Protein AF-A0A6J1QKG9-F1 (afdb_monomer_lite)

Organism: NCBI:txid300111

Foldseek 3Di:
DWDWFWFDLPDPFKDKDKAFDAKWKQDLVRDIGRFCQLAKAWDFWPAQQFAWAAPPLQDDDDDDFDHDDDDDDDGTDTGIDSWPPDDDDRPDRDRPSIWMKTWMFMQINNDTDTDIATFRHKHDPDDDGGGPHPHDIAGEAEEEDEVVCVLVLVPLVVLLVVLVNCVVVNHQKYKYFHAYPSRIGGHIDIDGSVRSVVSNPPPDDPSSVSSVVVSVVVCCVVPPDDDQQAWDKDWDFDDDDPDDDTTRTTTIDIDHDDCVVCVVQPPVNVVVVVVVVVVVVD

pLDDT: mean 76.18, std 17.68, range [23.64, 96.81]

InterPro domains:
  IPR013961 RAI1-like [PF08652] (81-269)
  IPR039039 RAI1-like family [PTHR12395] (88-241)

Sequence (282 aa):
MRKAIVIDPRAGSVHVTTELIGHFSIDSDLQYRADLSQLKYYIPPLDPDNVNFDLNINCGFGIIFIELRGHYQNKNRMKNVDHPLHEPDSSVPLNESEEFHCMFKANFAGISLLYDAKIDAISSQQLITNTLIGKPFESIGLKMFQMRIRHMRSTPGIISKCWSTNFLANANRIVVGFRDATNTVKVIKEYSMADLLRLSKPYCDVELCKTYLTVVLKTIKQSVTKDYNKCIYKFHRQPVKETNKEVLPLELTEEAPNNEMYLFLKPWFVAKAEEYRRTQQR

Radius of gyration: 22.1 Å; chains: 1; bounding box: 58×37×64 Å

Structure (mmCIF, N/CA/C/O backbone):
data_AF-A0A6J1QKG9-F1
#
_entry.id   AF-A0A6J1QKG9-F1
#
loop_
_atom_site.group_PDB
_atom_site.id
_atom_site.type_symbol
_atom_site.label_atom_id
_atom_site.label_alt_id
_atom_site.label_comp_id
_atom_site.label_asym_id
_atom_site.label_entity_id
_atom_site.label_seq_id
_atom_site.pdbx_PDB_ins_code
_atom_site.Cartn_x
_atom_site.Cartn_y
_atom_site.Cartn_z
_atom_site.occupancy
_atom_site.B_iso_or_equiv
_atom_site.auth_seq_id
_atom_site.auth_comp_id
_atom_site.auth_asym_id
_atom_site.auth_atom_id
_atom_site.pdbx_PDB_model_num
ATOM 1 N N . MET A 1 1 ? -3.433 12.737 29.841 1.00 49.84 1 MET A N 1
ATOM 2 C CA . MET A 1 1 ? -2.710 11.711 30.627 1.00 49.84 1 MET A CA 1
ATOM 3 C C . MET A 1 1 ? -1.531 11.241 29.788 1.00 49.84 1 MET A C 1
ATOM 5 O O . MET A 1 1 ? -1.770 10.868 28.653 1.00 49.84 1 MET A O 1
ATOM 9 N N . ARG A 1 2 ? -0.285 11.313 30.276 1.00 52.06 2 ARG A N 1
ATOM 10 C CA . ARG A 1 2 ? 0.896 10.837 29.529 1.00 52.06 2 ARG A CA 1
ATOM 11 C C . ARG A 1 2 ? 1.189 9.391 29.919 1.00 52.06 2 ARG A C 1
ATOM 13 O O . ARG A 1 2 ? 1.350 9.115 31.104 1.00 52.06 2 ARG A O 1
ATOM 20 N N . LYS A 1 3 ? 1.253 8.480 28.947 1.00 56.75 3 LYS A N 1
ATOM 21 C CA . LYS A 1 3 ? 1.608 7.071 29.171 1.00 56.75 3 LYS A CA 1
ATOM 22 C C . LYS A 1 3 ? 2.802 6.722 28.286 1.00 56.75 3 LYS A C 1
ATOM 24 O O . LYS A 1 3 ? 2.708 6.875 27.077 1.00 56.75 3 LYS A O 1
ATOM 29 N N . ALA A 1 4 ? 3.911 6.298 28.889 1.00 57.25 4 ALA A N 1
ATOM 30 C CA . ALA A 1 4 ? 5.058 5.759 28.161 1.00 57.25 4 ALA A CA 1
ATOM 31 C C . ALA A 1 4 ? 4.856 4.254 27.940 1.00 57.25 4 ALA A C 1
ATOM 33 O O . ALA A 1 4 ? 4.369 3.557 28.832 1.00 57.25 4 ALA A O 1
ATOM 34 N N . ILE A 1 5 ? 5.210 3.761 26.754 1.00 57.19 5 ILE A N 1
ATOM 35 C CA . ILE A 1 5 ? 5.054 2.353 26.370 1.00 57.19 5 ILE A CA 1
ATOM 36 C C . ILE A 1 5 ? 6.448 1.757 26.180 1.00 57.19 5 ILE A C 1
ATOM 38 O O . ILE A 1 5 ? 7.245 2.272 25.399 1.00 57.19 5 ILE A O 1
ATOM 42 N N . VAL A 1 6 ? 6.737 0.693 26.929 1.00 56.38 6 VAL A N 1
ATOM 43 C CA . VAL A 1 6 ? 8.000 -0.056 26.878 1.00 56.38 6 VAL A CA 1
ATOM 44 C C . VAL A 1 6 ? 7.810 -1.272 25.975 1.00 56.38 6 VAL A C 1
ATOM 46 O O . VAL A 1 6 ? 6.788 -1.951 26.067 1.00 56.38 6 VAL A O 1
ATOM 49 N N . ILE A 1 7 ? 8.774 -1.537 25.094 1.00 55.56 7 ILE A N 1
ATOM 50 C CA . ILE A 1 7 ? 8.752 -2.678 24.172 1.00 55.56 7 ILE A CA 1
ATOM 51 C C . ILE A 1 7 ? 9.776 -3.692 24.668 1.00 55.56 7 ILE A C 1
ATOM 53 O O . ILE A 1 7 ? 10.960 -3.381 24.695 1.00 55.56 7 ILE A O 1
ATOM 57 N N . ASP A 1 8 ? 9.334 -4.896 25.042 1.00 54.50 8 ASP A N 1
ATOM 58 C CA . ASP A 1 8 ? 10.246 -6.019 25.287 1.00 54.50 8 ASP A CA 1
ATOM 59 C C . ASP A 1 8 ? 10.476 -6.770 23.960 1.00 54.50 8 ASP A C 1
ATOM 61 O O . ASP A 1 8 ? 9.528 -7.347 23.413 1.00 54.50 8 ASP A O 1
ATOM 65 N N . PRO A 1 9 ? 11.700 -6.761 23.407 1.00 50.72 9 PRO A N 1
ATOM 66 C CA . PRO A 1 9 ? 12.012 -7.413 22.140 1.00 50.72 9 PRO A CA 1
ATOM 67 C C . PRO A 1 9 ? 12.053 -8.952 22.216 1.00 50.72 9 PRO A C 1
ATOM 69 O O . PRO A 1 9 ? 12.209 -9.589 21.179 1.00 50.72 9 PRO A O 1
ATOM 72 N N . ARG A 1 10 ? 11.894 -9.575 23.395 1.00 53.34 10 ARG A N 1
ATOM 73 C CA . ARG A 1 10 ? 11.968 -11.043 23.582 1.00 53.34 10 ARG A CA 1
ATOM 74 C C . ARG A 1 10 ? 10.668 -11.803 23.290 1.00 53.34 10 ARG A C 1
ATOM 76 O O . ARG A 1 10 ? 10.554 -12.981 23.628 1.00 53.34 10 ARG A O 1
ATOM 83 N N . ALA A 1 11 ? 9.679 -11.159 22.676 1.00 55.72 11 ALA A N 1
ATOM 84 C CA . ALA A 1 11 ? 8.482 -11.850 22.213 1.00 55.72 11 ALA A CA 1
ATOM 85 C C . ALA A 1 11 ? 8.850 -12.860 21.105 1.00 55.72 11 ALA A C 1
ATOM 87 O O . ALA A 1 11 ? 9.632 -12.546 20.212 1.00 55.72 11 ALA A O 1
ATOM 88 N N . GLY A 1 12 ? 8.310 -14.083 21.179 1.00 60.81 12 GLY A N 1
ATOM 89 C CA . GLY A 1 12 ? 8.522 -15.120 20.161 1.00 60.81 12 GLY A CA 1
ATOM 90 C C . GLY A 1 12 ? 8.069 -14.694 18.756 1.00 60.81 12 GLY A C 1
ATOM 91 O O . GLY A 1 12 ? 7.449 -13.646 18.587 1.00 60.81 12 GLY A O 1
ATOM 92 N N . SER A 1 13 ? 8.359 -15.521 17.743 1.00 70.00 13 SER A N 1
ATOM 93 C CA . SER A 1 13 ? 8.107 -15.180 16.334 1.00 70.00 13 SER A CA 1
ATOM 94 C C . SER A 1 13 ? 6.673 -14.707 16.090 1.00 70.00 13 SER A C 1
ATOM 96 O O . SER A 1 13 ? 5.712 -15.400 16.447 1.00 70.00 13 SER A O 1
ATOM 98 N N . VAL A 1 14 ? 6.520 -13.559 15.434 1.00 78.38 14 VAL A N 1
ATOM 99 C CA . VAL A 1 14 ? 5.197 -12.990 15.158 1.00 78.38 14 VAL A CA 1
ATOM 100 C C . VAL A 1 14 ? 4.633 -13.582 13.869 1.00 78.38 14 VAL A C 1
ATOM 102 O O . VAL A 1 14 ? 5.143 -13.342 12.770 1.00 78.38 14 VAL A O 1
ATOM 105 N N . HIS A 1 15 ? 3.545 -14.339 14.011 1.00 81.50 15 HIS A N 1
ATOM 106 C CA . HIS A 1 15 ? 2.794 -14.879 12.884 1.00 81.50 15 HIS A CA 1
ATOM 107 C C . HIS A 1 15 ? 1.890 -13.808 12.261 1.00 81.50 15 HIS A C 1
ATOM 109 O O . HIS A 1 15 ? 1.190 -13.077 12.973 1.00 81.50 15 HIS A O 1
ATOM 115 N N . VAL A 1 16 ? 1.897 -13.744 10.928 1.00 85.25 16 VAL A N 1
ATOM 116 C CA . VAL A 1 16 ? 1.077 -12.825 10.136 1.00 85.25 16 VAL A CA 1
ATOM 117 C C . VAL A 1 16 ? 0.385 -13.618 9.036 1.00 85.25 16 VAL A C 1
ATOM 119 O O . VAL A 1 16 ? 1.052 -14.329 8.290 1.00 85.25 16 VAL A O 1
ATOM 122 N N . THR A 1 17 ? -0.936 -13.494 8.930 1.00 90.75 17 THR A N 1
ATOM 123 C CA . THR A 1 17 ? -1.692 -13.966 7.761 1.00 90.75 17 THR A CA 1
ATOM 124 C C . THR A 1 17 ? -2.287 -12.785 7.023 1.00 90.75 17 THR A C 1
ATOM 126 O O . THR A 1 17 ? -2.669 -11.799 7.651 1.00 90.75 17 THR A O 1
ATOM 129 N N . THR A 1 18 ? -2.384 -12.894 5.704 1.00 91.06 18 THR A N 1
ATOM 130 C CA . THR A 1 18 ? -2.977 -11.889 4.821 1.00 91.06 18 THR A CA 1
ATOM 131 C C . THR A 1 18 ? -3.898 -12.582 3.822 1.00 91.06 18 THR A C 1
ATOM 133 O O . THR A 1 18 ? -3.590 -13.650 3.299 1.00 91.06 18 THR A O 1
ATOM 136 N N . GLU A 1 19 ? -5.050 -11.976 3.578 1.00 93.38 19 GLU A N 1
ATOM 137 C CA . GLU A 1 19 ? -6.078 -12.436 2.653 1.00 93.38 19 GLU A CA 1
ATOM 138 C C . GLU A 1 19 ? -6.509 -11.242 1.800 1.00 93.38 19 GLU A C 1
ATOM 140 O O . GLU A 1 19 ? -6.879 -10.195 2.333 1.00 93.38 19 GLU A O 1
ATOM 145 N N . LEU A 1 20 ? -6.451 -11.390 0.476 1.00 94.88 20 LEU A N 1
ATOM 146 C CA . LEU A 1 20 ? -7.008 -10.407 -0.448 1.00 94.88 20 LEU A CA 1
ATOM 147 C C . LEU A 1 20 ? -8.533 -10.528 -0.443 1.00 94.88 20 LEU A C 1
ATOM 149 O O . LEU A 1 20 ? -9.068 -11.572 -0.809 1.00 94.88 20 LEU A O 1
ATOM 153 N N . ILE A 1 21 ? -9.221 -9.449 -0.085 1.00 96.25 21 ILE A N 1
ATOM 154 C CA . ILE A 1 21 ? -10.686 -9.433 0.035 1.00 96.25 21 ILE A CA 1
ATOM 155 C C . ILE A 1 21 ? -11.369 -8.480 -0.950 1.00 96.25 21 ILE A C 1
ATOM 157 O O . ILE A 1 21 ? -12.594 -8.460 -1.034 1.00 96.25 21 ILE A O 1
ATOM 161 N N . GLY A 1 22 ? -10.598 -7.675 -1.679 1.00 96.31 22 GLY A N 1
ATOM 162 C CA . GLY A 1 22 ? -11.134 -6.684 -2.602 1.00 96.31 22 GLY A CA 1
ATOM 163 C C . GLY A 1 22 ? -10.042 -5.896 -3.306 1.00 96.31 22 GLY A C 1
ATOM 164 O O . GLY A 1 22 ? -8.855 -6.058 -3.025 1.00 96.31 22 GLY A O 1
ATOM 165 N N . HIS A 1 23 ? -10.461 -5.044 -4.227 1.00 96.38 23 HIS A N 1
ATOM 166 C CA . HIS A 1 23 ? -9.611 -4.119 -4.964 1.00 96.38 23 HIS A CA 1
ATOM 167 C C . HIS A 1 23 ? -10.449 -2.934 -5.440 1.00 96.38 23 HIS A C 1
ATOM 169 O O . HIS A 1 23 ? -11.682 -3.001 -5.441 1.00 96.38 23 HIS A O 1
ATOM 175 N N . PHE A 1 24 ? -9.776 -1.841 -5.778 1.00 96.81 24 PHE A N 1
ATOM 176 C CA . PHE A 1 24 ? -10.389 -0.680 -6.405 1.00 96.81 24 PHE A CA 1
ATOM 177 C C . PHE A 1 24 ? -9.339 0.140 -7.152 1.00 96.81 24 PHE A C 1
ATOM 179 O O . PHE A 1 24 ? -8.133 0.003 -6.932 1.00 96.81 24 PHE A O 1
ATOM 186 N N . SER A 1 25 ? -9.834 1.024 -8.003 1.00 94.31 25 SER A N 1
ATOM 187 C CA . SER A 1 25 ? -9.050 1.965 -8.782 1.00 94.31 25 SER A CA 1
ATOM 188 C C . SER A 1 25 ? -9.413 3.406 -8.406 1.00 94.31 25 SER A C 1
ATOM 190 O O . SER A 1 25 ? -10.548 3.691 -8.013 1.00 94.31 25 SER A O 1
ATOM 192 N N . ILE A 1 26 ? -8.446 4.311 -8.520 1.00 92.50 26 ILE A N 1
ATOM 193 C CA . ILE A 1 26 ? -8.624 5.765 -8.475 1.00 92.50 26 ILE A CA 1
ATOM 194 C C . ILE A 1 26 ? -8.213 6.285 -9.847 1.00 92.50 26 ILE A C 1
ATOM 196 O O . ILE A 1 26 ? -7.078 6.055 -10.256 1.00 92.50 26 ILE A O 1
ATOM 200 N N . ASP A 1 27 ? -9.134 6.922 -10.567 1.00 88.50 27 ASP A N 1
ATOM 201 C CA . ASP A 1 27 ? -8.868 7.431 -11.916 1.00 88.50 27 ASP A CA 1
ATOM 202 C C . ASP A 1 27 ? -8.193 8.816 -11.918 1.00 88.50 27 ASP A C 1
ATOM 204 O O . ASP A 1 27 ? -7.913 9.413 -10.874 1.00 88.50 27 ASP A O 1
ATOM 208 N N . SER A 1 28 ? -7.928 9.333 -13.120 1.00 84.69 28 SER A N 1
ATOM 209 C CA . SER A 1 28 ? -7.296 10.632 -13.352 1.00 84.69 28 SER A CA 1
ATOM 210 C C . SER A 1 28 ? -8.002 11.815 -12.691 1.00 84.69 28 SER A C 1
ATOM 212 O O . SER A 1 28 ? -7.350 12.817 -12.394 1.00 84.69 28 SER A O 1
ATOM 214 N N . ASP A 1 29 ? -9.311 11.694 -12.463 1.00 89.94 29 ASP A N 1
ATOM 215 C CA . ASP A 1 29 ? -10.172 12.714 -11.862 1.00 89.94 29 ASP A CA 1
ATOM 216 C C . ASP A 1 29 ? -10.347 12.488 -10.348 1.00 89.94 29 ASP A C 1
ATOM 218 O O . ASP A 1 29 ? -11.250 13.055 -9.716 1.00 89.94 29 ASP A O 1
ATOM 222 N N . LEU A 1 30 ? -9.488 11.644 -9.758 1.00 88.56 30 LEU A N 1
ATOM 223 C CA . LEU A 1 30 ? -9.512 11.216 -8.360 1.00 88.56 30 LEU A CA 1
ATOM 224 C C . LEU A 1 30 ? -10.827 10.525 -7.962 1.00 88.56 30 LEU A C 1
ATOM 226 O O . LEU A 1 30 ? -11.220 10.554 -6.789 1.00 88.56 30 LEU A O 1
ATOM 230 N N . GLN A 1 31 ? -11.528 9.911 -8.919 1.00 94.12 31 GLN A N 1
ATOM 231 C CA . GLN A 1 31 ? -12.777 9.209 -8.650 1.00 94.12 31 GLN A CA 1
ATOM 232 C C . GLN A 1 31 ? -12.525 7.745 -8.308 1.00 94.12 31 GLN A C 1
ATOM 234 O O . GLN A 1 31 ? -11.741 7.044 -8.945 1.00 94.12 31 GLN A O 1
ATOM 239 N N . TYR A 1 32 ? -13.255 7.271 -7.301 1.00 94.69 32 TYR A N 1
ATOM 240 C CA . TYR A 1 32 ? -13.266 5.867 -6.917 1.00 94.69 32 TYR A CA 1
ATOM 241 C C . TYR A 1 32 ? -13.983 5.014 -7.971 1.00 94.69 32 TYR A C 1
ATOM 243 O O . TYR A 1 32 ? -15.124 5.300 -8.349 1.00 94.69 32 TYR A O 1
ATOM 251 N N . ARG A 1 33 ? -13.352 3.908 -8.366 1.00 95.88 33 ARG A N 1
ATOM 252 C CA . ARG A 1 33 ? -13.914 2.879 -9.244 1.00 95.88 33 ARG A CA 1
ATOM 253 C C . ARG A 1 33 ? -13.749 1.505 -8.600 1.00 95.88 33 ARG A C 1
ATOM 255 O O . ARG A 1 33 ? -12.646 1.102 -8.247 1.00 95.88 33 ARG A O 1
ATOM 262 N N . ALA A 1 34 ? -14.841 0.760 -8.456 1.00 95.31 34 ALA A N 1
ATOM 263 C CA . ALA A 1 34 ? -14.817 -0.605 -7.921 1.00 95.31 34 ALA A CA 1
ATOM 264 C C . ALA A 1 34 ? -14.449 -1.632 -9.011 1.00 95.31 34 ALA A C 1
ATOM 266 O O . ALA A 1 34 ? -15.200 -2.575 -9.263 1.00 95.31 34 ALA A O 1
ATOM 267 N N . ASP A 1 35 ? -13.334 -1.408 -9.706 1.00 94.06 35 ASP A N 1
ATOM 268 C CA . ASP A 1 35 ? -12.897 -2.205 -10.851 1.00 94.06 35 ASP A CA 1
ATOM 269 C C . ASP A 1 35 ? -11.362 -2.282 -10.967 1.00 94.06 35 ASP A C 1
ATOM 271 O O . ASP A 1 35 ? -10.613 -1.779 -10.125 1.00 94.06 35 ASP A O 1
ATOM 275 N N . LEU A 1 36 ? -10.909 -2.938 -12.038 1.00 91.81 36 LEU A N 1
ATOM 276 C CA . LEU A 1 36 ? -9.503 -3.150 -12.380 1.00 91.81 36 LEU A CA 1
ATOM 277 C C . LEU A 1 36 ? -8.969 -2.126 -13.395 1.00 91.81 36 LEU A C 1
ATOM 279 O O . LEU A 1 36 ? -7.943 -2.388 -14.014 1.00 91.81 36 LEU A O 1
ATOM 283 N N . SER A 1 37 ? -9.653 -0.997 -13.612 1.00 89.00 37 SER A N 1
ATOM 284 C CA . SER A 1 37 ? -9.304 -0.045 -14.683 1.00 89.00 37 SER A CA 1
ATOM 285 C C . SER A 1 37 ? -7.881 0.504 -14.583 1.00 89.00 37 SER A C 1
ATOM 287 O O . SER A 1 37 ? -7.288 0.815 -15.608 1.00 89.00 37 SER A O 1
ATOM 289 N N . GLN A 1 38 ? -7.324 0.579 -13.371 1.00 90.75 38 GLN A N 1
ATOM 290 C CA . GLN A 1 38 ? -5.966 1.074 -13.123 1.00 90.75 38 GLN A CA 1
ATOM 291 C C . GLN A 1 38 ? -4.955 -0.042 -12.824 1.00 90.75 38 GLN A C 1
ATOM 293 O O . GLN A 1 38 ? -3.796 0.235 -12.505 1.00 90.75 38 GLN A O 1
ATOM 298 N N . LEU A 1 39 ? -5.369 -1.314 -12.907 1.00 88.00 39 LEU A N 1
ATOM 299 C CA . LEU A 1 39 ? -4.476 -2.458 -12.734 1.00 88.00 39 LEU A CA 1
ATOM 300 C C . LEU A 1 39 ? -3.484 -2.525 -13.896 1.00 88.00 39 LEU A C 1
ATOM 302 O O . LEU A 1 39 ? -3.872 -2.563 -15.060 1.00 88.00 39 LEU A O 1
ATOM 306 N N . LYS A 1 40 ? -2.197 -2.654 -13.572 1.00 86.75 40 LYS A N 1
ATOM 307 C CA . LYS A 1 40 ? -1.130 -2.726 -14.571 1.00 86.75 40 LYS A CA 1
ATOM 308 C C . LYS A 1 40 ? -0.359 -4.039 -14.486 1.00 86.75 40 LYS A C 1
ATOM 310 O O . LYS A 1 40 ? -0.132 -4.569 -13.397 1.00 86.75 40 LYS A O 1
ATOM 315 N N . TYR A 1 41 ? 0.084 -4.542 -15.636 1.00 83.56 41 TYR A N 1
ATOM 316 C CA . TYR A 1 41 ? 0.893 -5.760 -15.731 1.00 83.56 41 TYR A CA 1
ATOM 317 C C . TYR A 1 41 ? 2.366 -5.426 -15.919 1.00 83.56 41 TYR A C 1
ATOM 319 O O . TYR A 1 41 ? 2.711 -4.712 -16.856 1.00 83.56 41 TYR A O 1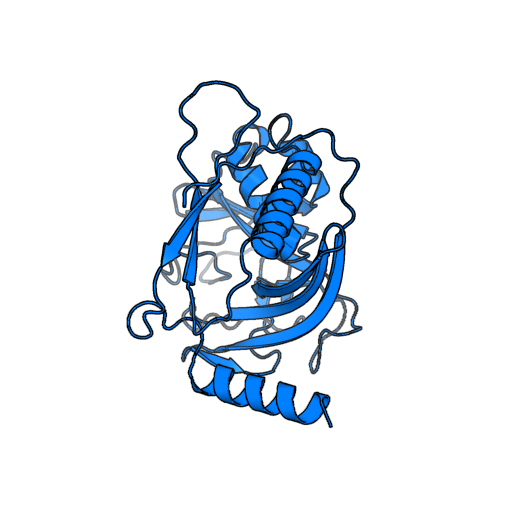
ATOM 327 N N . TYR A 1 42 ? 3.227 -5.997 -15.080 1.00 83.38 42 TYR A N 1
ATOM 328 C CA . TYR A 1 42 ? 4.672 -5.900 -15.231 1.00 83.38 42 TYR A CA 1
ATOM 329 C C . TYR A 1 42 ? 5.151 -6.753 -16.404 1.00 83.38 42 TYR A C 1
ATOM 331 O O . TYR A 1 42 ? 4.954 -7.970 -16.429 1.00 83.38 42 TYR A O 1
ATOM 339 N N . ILE A 1 43 ? 5.846 -6.111 -17.341 1.00 80.19 43 ILE A N 1
ATOM 340 C CA . ILE A 1 43 ? 6.551 -6.762 -18.440 1.00 80.19 43 ILE A CA 1
ATOM 341 C C . ILE A 1 43 ? 8.049 -6.459 -18.301 1.00 80.19 43 ILE A C 1
ATOM 343 O O . ILE A 1 43 ? 8.456 -5.297 -18.454 1.00 80.19 43 ILE A O 1
ATOM 347 N N . PRO A 1 44 ? 8.889 -7.478 -18.036 1.00 78.12 44 PRO A N 1
ATOM 348 C CA . PRO A 1 44 ? 10.324 -7.281 -17.923 1.00 78.12 44 PRO A CA 1
ATOM 349 C C . PRO A 1 44 ? 10.948 -6.919 -19.282 1.00 78.12 44 PRO A C 1
ATOM 351 O O . PRO A 1 44 ? 10.487 -7.386 -20.329 1.00 78.12 44 PRO A O 1
ATOM 354 N N . PRO A 1 45 ? 12.036 -6.128 -19.292 1.00 79.94 45 PRO A N 1
ATOM 355 C CA . PRO A 1 45 ? 12.821 -5.909 -20.498 1.00 79.94 45 PRO A CA 1
ATOM 356 C C . PRO A 1 45 ? 13.498 -7.199 -20.959 1.00 79.94 45 PRO A C 1
ATOM 358 O O . PRO A 1 45 ? 13.887 -8.039 -20.155 1.00 79.94 45 PRO A O 1
ATOM 361 N N . LEU A 1 46 ? 13.701 -7.313 -22.272 1.00 79.12 46 LEU A N 1
ATOM 362 C CA . LEU A 1 46 ? 14.432 -8.435 -22.872 1.00 79.12 46 LEU A CA 1
ATOM 363 C C . LEU A 1 46 ? 15.898 -8.520 -22.395 1.00 79.12 46 LEU A C 1
ATOM 365 O O . LEU A 1 46 ? 16.429 -9.619 -22.299 1.00 79.12 46 LEU A O 1
ATOM 369 N N . ASP A 1 47 ? 16.531 -7.385 -22.077 1.00 85.81 47 ASP A N 1
ATOM 370 C CA . ASP A 1 47 ? 17.861 -7.314 -21.455 1.00 85.81 47 ASP A CA 1
ATOM 371 C C . ASP A 1 47 ? 17.812 -6.325 -20.280 1.00 85.81 47 ASP A C 1
ATOM 373 O O . ASP A 1 47 ? 17.873 -5.109 -20.488 1.00 85.81 47 ASP A O 1
ATOM 377 N N . PRO A 1 48 ? 17.626 -6.812 -19.044 1.00 85.06 48 PRO A N 1
ATOM 378 C CA . PRO A 1 48 ? 17.557 -5.956 -17.866 1.00 85.06 48 PRO A CA 1
ATOM 379 C C . PRO A 1 48 ? 18.897 -5.301 -17.506 1.00 85.06 48 PRO A C 1
ATOM 381 O O . PRO A 1 48 ? 18.892 -4.279 -16.819 1.00 85.06 48 PRO A O 1
ATOM 384 N N . ASP A 1 49 ? 20.035 -5.821 -17.973 1.00 87.19 49 ASP A N 1
ATOM 385 C CA . ASP A 1 49 ? 21.358 -5.268 -17.658 1.00 87.19 49 ASP A CA 1
ATOM 386 C C . ASP A 1 49 ? 21.790 -4.146 -18.617 1.00 87.19 49 ASP A C 1
ATOM 388 O O . ASP A 1 49 ? 22.774 -3.448 -18.353 1.00 87.19 49 ASP A O 1
ATOM 392 N N . ASN A 1 50 ? 21.034 -3.932 -19.696 1.00 85.06 50 ASN A N 1
ATOM 393 C CA . ASN A 1 50 ? 21.298 -2.908 -20.700 1.00 85.06 50 ASN A CA 1
ATOM 394 C C . ASN A 1 50 ? 19.995 -2.267 -21.198 1.00 85.06 50 ASN A C 1
ATOM 396 O O . ASN A 1 50 ? 19.538 -2.496 -22.322 1.00 85.06 50 ASN A O 1
ATOM 400 N N . VAL A 1 51 ? 19.399 -1.443 -20.339 1.00 81.75 51 VAL A N 1
ATOM 401 C CA . VAL A 1 51 ? 18.225 -0.630 -20.680 1.00 81.75 51 VAL A CA 1
ATOM 402 C C . VAL A 1 51 ? 18.595 0.841 -20.868 1.00 81.75 51 VAL A C 1
ATOM 404 O O . VAL A 1 51 ? 19.692 1.275 -20.521 1.00 81.75 51 VAL A O 1
ATOM 407 N N . ASN A 1 52 ? 17.691 1.627 -21.454 1.00 82.56 52 ASN A N 1
ATOM 408 C CA . ASN A 1 52 ? 17.924 3.049 -21.708 1.00 82.56 52 ASN A CA 1
ATOM 409 C C . ASN A 1 52 ? 16.629 3.867 -21.573 1.00 82.56 52 ASN A C 1
ATOM 411 O O . ASN A 1 52 ? 16.196 4.506 -22.529 1.00 82.56 52 ASN A O 1
ATOM 415 N N . PHE A 1 53 ? 15.980 3.805 -20.406 1.00 77.50 53 PHE A N 1
ATOM 416 C CA . PHE A 1 53 ? 14.715 4.519 -20.171 1.00 77.50 53 PHE A CA 1
ATOM 417 C C . PHE A 1 53 ? 14.987 5.920 -19.634 1.00 77.50 53 PHE A C 1
ATOM 419 O O . PHE A 1 53 ? 15.457 6.067 -18.508 1.00 77.50 53 PHE A O 1
ATOM 426 N N . ASP A 1 54 ? 14.735 6.947 -20.439 1.00 78.06 54 ASP A N 1
ATOM 427 C CA . ASP A 1 54 ? 14.908 8.341 -20.034 1.00 78.06 54 ASP A CA 1
ATOM 428 C C . ASP A 1 54 ? 13.701 8.819 -19.217 1.00 78.06 54 ASP A C 1
ATOM 430 O O . ASP A 1 54 ? 12.595 8.932 -19.739 1.00 78.06 54 ASP A O 1
ATOM 434 N N . LEU A 1 55 ? 13.922 9.099 -17.930 1.00 71.75 55 LEU A N 1
ATOM 435 C CA . LEU A 1 55 ? 12.871 9.543 -17.011 1.00 71.75 55 LEU A CA 1
ATOM 436 C C . LEU A 1 55 ? 12.561 11.042 -17.133 1.00 71.75 55 LEU A C 1
ATOM 438 O O . LEU A 1 55 ? 11.686 11.531 -16.425 1.00 71.75 55 LEU A O 1
ATOM 442 N N . ASN A 1 56 ? 13.292 11.797 -17.961 1.00 70.06 56 ASN A N 1
ATOM 443 C CA . ASN A 1 56 ? 12.966 13.205 -18.208 1.00 70.06 56 ASN A CA 1
ATOM 444 C C . ASN A 1 56 ? 11.862 13.363 -19.257 1.00 70.06 56 ASN A C 1
ATOM 446 O O . ASN A 1 56 ? 11.287 14.443 -19.389 1.00 70.06 56 ASN A O 1
ATOM 450 N N . ILE A 1 57 ? 11.578 12.312 -20.025 1.00 63.66 57 ILE A N 1
ATOM 451 C CA . ILE A 1 57 ? 10.503 12.347 -21.001 1.00 63.66 57 ILE A CA 1
ATOM 452 C C . ILE A 1 57 ? 9.192 12.080 -20.242 1.00 63.66 57 ILE A C 1
ATOM 454 O O . ILE A 1 57 ? 9.055 11.031 -19.621 1.00 63.66 57 ILE A O 1
ATOM 458 N N . ASN A 1 58 ? 8.269 13.055 -20.268 1.00 49.25 58 ASN A N 1
ATOM 459 C CA . ASN A 1 58 ? 7.060 13.183 -19.428 1.00 49.25 58 ASN A CA 1
ATOM 460 C C . ASN A 1 58 ? 7.354 13.443 -17.932 1.00 49.25 58 ASN A C 1
ATOM 462 O O . ASN A 1 58 ? 7.187 12.582 -17.073 1.00 49.25 58 ASN A O 1
ATOM 466 N N . CYS A 1 59 ? 7.773 14.679 -17.639 1.00 36.69 59 CYS A N 1
ATOM 467 C CA . CYS A 1 59 ? 8.089 15.216 -16.313 1.00 36.69 59 CYS A CA 1
ATOM 468 C C . CYS A 1 59 ? 6.994 14.978 -15.248 1.00 36.69 59 CYS A C 1
ATOM 470 O O . CYS A 1 59 ? 6.062 15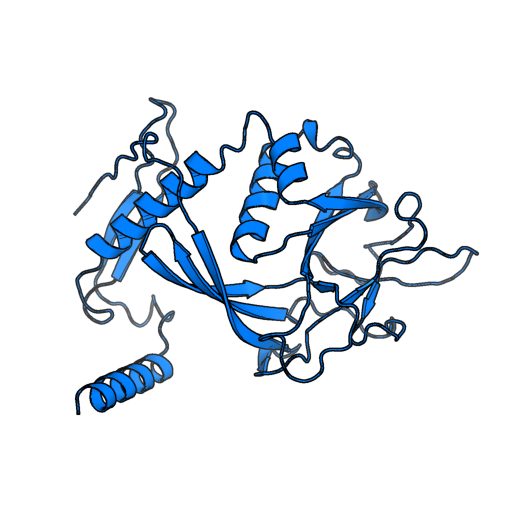.771 -15.129 1.00 36.69 59 CYS A O 1
ATOM 472 N N . GLY A 1 60 ? 7.180 13.953 -14.414 1.00 36.34 60 GLY A N 1
ATOM 473 C CA . GLY A 1 60 ? 6.484 13.741 -13.142 1.00 36.34 60 GLY A CA 1
ATOM 474 C C . GLY A 1 60 ? 7.470 13.222 -12.090 1.00 36.34 60 GLY A C 1
ATOM 475 O O . GLY A 1 60 ? 8.180 12.236 -12.308 1.00 36.34 60 GLY A O 1
ATOM 476 N N . PHE A 1 61 ? 7.605 13.937 -10.972 1.00 33.59 61 PHE A N 1
ATOM 477 C CA . PHE A 1 61 ? 8.476 13.566 -9.854 1.00 33.59 61 PHE A CA 1
ATOM 478 C C . PHE A 1 61 ? 7.786 12.507 -8.978 1.00 33.59 61 PHE A C 1
ATOM 480 O O . PHE A 1 61 ? 7.396 12.795 -7.851 1.00 33.59 61 PHE A O 1
ATOM 487 N N . GLY A 1 62 ? 7.705 11.251 -9.424 1.00 36.41 62 GLY A N 1
ATOM 488 C CA . GLY A 1 62 ? 7.082 10.253 -8.552 1.00 36.41 62 GLY A CA 1
ATOM 489 C C . GLY A 1 62 ? 6.903 8.861 -9.124 1.00 36.41 62 GLY A C 1
ATOM 490 O O . GLY A 1 62 ? 5.782 8.470 -9.360 1.00 36.41 62 GLY A O 1
ATOM 491 N N . ILE A 1 63 ? 7.981 8.073 -9.247 1.00 41.91 63 ILE A N 1
ATOM 492 C CA . ILE A 1 63 ? 7.951 6.623 -9.565 1.00 41.91 63 ILE A CA 1
ATOM 493 C C . ILE A 1 63 ? 7.029 6.292 -10.739 1.00 41.91 63 ILE A C 1
ATOM 495 O O . ILE A 1 63 ? 5.944 5.788 -10.482 1.00 41.91 63 ILE A O 1
ATOM 499 N N . ILE A 1 64 ? 7.420 6.475 -12.008 1.00 39.06 64 ILE A N 1
ATOM 500 C CA . ILE A 1 64 ? 6.546 5.936 -13.054 1.00 39.06 64 ILE A CA 1
ATOM 501 C C . ILE A 1 64 ? 7.223 5.376 -14.314 1.00 39.06 64 ILE A C 1
ATOM 503 O O . ILE A 1 64 ? 8.103 5.970 -14.929 1.00 39.06 64 ILE A O 1
ATOM 507 N N . PHE A 1 65 ? 6.726 4.182 -14.649 1.00 48.31 65 PHE A N 1
ATOM 508 C CA . PHE A 1 65 ? 6.443 3.605 -15.963 1.00 48.31 65 PHE A CA 1
ATOM 509 C C . PHE A 1 65 ? 6.345 4.571 -17.142 1.00 48.31 65 PHE A C 1
ATOM 511 O O . PHE A 1 65 ? 5.254 5.057 -17.401 1.00 48.31 65 PHE A O 1
ATOM 518 N N . ILE A 1 66 ? 7.401 4.733 -17.944 1.00 36.91 66 ILE A N 1
ATOM 519 C CA . ILE A 1 66 ? 7.268 5.195 -19.337 1.00 36.91 66 ILE A CA 1
ATOM 520 C C . ILE A 1 66 ? 8.412 4.633 -20.188 1.00 36.91 66 ILE A C 1
ATOM 522 O O . ILE A 1 66 ? 9.572 4.638 -19.775 1.00 36.91 66 ILE A O 1
ATOM 526 N N . GLU A 1 67 ? 8.087 4.209 -21.410 1.00 34.22 67 GLU A N 1
ATOM 527 C CA . GLU A 1 67 ? 9.034 4.197 -22.521 1.00 34.22 67 GLU A CA 1
ATOM 528 C C . GLU A 1 67 ? 8.566 5.172 -23.609 1.00 34.22 67 GLU A C 1
ATOM 530 O O . GLU A 1 67 ? 7.408 5.139 -24.019 1.00 34.22 67 GLU A O 1
ATOM 535 N N . LEU A 1 68 ? 9.487 5.993 -24.116 1.00 30.45 68 LEU A N 1
ATOM 536 C CA . LEU A 1 68 ? 9.316 6.838 -25.298 1.00 30.45 68 LEU A CA 1
ATOM 537 C C . LEU A 1 68 ? 10.421 6.503 -26.307 1.00 30.45 68 LEU A C 1
ATOM 539 O O . LEU A 1 68 ? 11.575 6.302 -25.928 1.00 30.45 68 LEU A O 1
ATOM 543 N N . ARG A 1 69 ? 10.072 6.389 -27.597 1.00 33.66 69 ARG A N 1
ATOM 544 C CA . ARG A 1 69 ? 11.021 6.056 -28.675 1.00 33.66 69 ARG A CA 1
ATOM 545 C C . ARG A 1 69 ? 11.128 7.190 -29.685 1.00 33.66 69 ARG A C 1
ATOM 547 O O . ARG A 1 69 ? 10.120 7.711 -30.143 1.00 33.66 69 ARG A O 1
ATOM 554 N N . GLY A 1 70 ? 12.355 7.444 -30.128 1.00 23.64 70 GLY A N 1
ATOM 555 C CA . GLY A 1 70 ? 12.654 8.265 -31.295 1.00 23.64 70 GLY A CA 1
ATOM 556 C C . GLY A 1 70 ? 14.132 8.185 -31.672 1.00 23.64 70 GLY A C 1
ATOM 557 O O . GLY A 1 70 ? 14.908 9.041 -31.281 1.00 23.64 70 GLY A O 1
ATOM 558 N N . HIS A 1 71 ? 14.464 7.170 -32.477 1.00 25.28 71 HIS A N 1
ATOM 559 C CA . HIS A 1 71 ? 15.725 6.907 -33.194 1.00 25.28 71 HIS A CA 1
ATOM 560 C C . HIS A 1 71 ? 16.870 6.167 -32.466 1.00 25.28 71 HIS A C 1
ATOM 562 O O . HIS A 1 71 ? 17.305 6.520 -31.381 1.00 25.28 71 HIS A O 1
ATOM 568 N N . TYR A 1 72 ? 17.371 5.150 -33.185 1.00 25.53 72 TYR A N 1
ATOM 569 C CA . TYR A 1 72 ? 18.424 4.158 -32.906 1.00 25.53 72 TYR A CA 1
ATOM 570 C C . TYR A 1 72 ? 18.015 2.822 -32.247 1.00 25.53 72 TYR A C 1
ATOM 572 O O . TYR A 1 72 ? 17.915 2.661 -31.039 1.00 25.53 72 TYR A O 1
ATOM 580 N N . GLN A 1 73 ? 17.781 1.846 -33.138 1.00 27.80 73 GLN A N 1
ATOM 581 C CA . GLN A 1 73 ? 18.136 0.418 -33.067 1.00 27.80 73 GLN A CA 1
ATOM 582 C C . GLN A 1 73 ? 18.610 -0.116 -31.695 1.00 27.80 73 GLN A C 1
ATOM 584 O O . GLN A 1 73 ? 19.802 -0.124 -31.416 1.00 27.80 73 GLN A O 1
ATOM 589 N N . ASN A 1 74 ? 17.696 -0.643 -30.875 1.00 27.08 74 ASN A N 1
ATOM 590 C CA . ASN A 1 74 ? 17.802 -1.991 -30.296 1.00 27.08 74 ASN A CA 1
ATOM 591 C C . ASN A 1 74 ? 16.539 -2.356 -29.495 1.00 27.08 74 ASN A C 1
ATOM 593 O O . ASN A 1 74 ? 15.776 -1.493 -29.055 1.00 27.08 74 ASN A O 1
ATOM 597 N N . LYS A 1 75 ? 16.275 -3.664 -29.422 1.00 34.06 75 LYS A N 1
ATOM 598 C CA . LYS A 1 75 ? 15.269 -4.320 -28.567 1.00 34.06 75 LYS A CA 1
ATOM 599 C C . LYS A 1 75 ? 15.661 -4.118 -27.086 1.00 34.06 75 LYS A C 1
ATOM 601 O O . LYS A 1 75 ? 16.804 -3.756 -26.860 1.00 34.06 75 LYS A O 1
ATOM 606 N N . ASN A 1 76 ? 14.741 -4.364 -26.136 1.00 32.25 76 ASN A N 1
ATOM 607 C CA . ASN A 1 76 ? 14.893 -4.405 -24.653 1.00 32.25 76 ASN A CA 1
ATOM 608 C C . ASN A 1 76 ? 14.116 -3.288 -23.903 1.00 32.25 76 ASN A C 1
ATOM 610 O O . ASN A 1 76 ? 14.591 -2.167 -23.768 1.00 32.25 76 ASN A O 1
ATOM 614 N N . ARG A 1 77 ? 12.883 -3.594 -23.443 1.00 38.56 77 ARG A N 1
ATOM 615 C CA . ARG A 1 77 ? 11.864 -2.619 -22.983 1.00 38.56 77 ARG A CA 1
ATOM 616 C C . ARG A 1 77 ? 11.133 -3.061 -21.699 1.00 38.56 77 ARG A C 1
ATOM 618 O O . ARG A 1 77 ? 10.473 -4.091 -21.738 1.00 38.56 77 ARG A O 1
ATOM 625 N N . MET A 1 78 ? 11.220 -2.305 -20.599 1.00 38.12 78 MET A N 1
ATOM 626 C CA . MET A 1 78 ? 10.435 -2.526 -19.372 1.00 38.12 78 MET A CA 1
ATOM 627 C C . MET A 1 78 ? 9.124 -1.761 -19.515 1.00 38.12 78 MET A C 1
ATOM 629 O O . MET A 1 78 ? 9.156 -0.565 -19.799 1.00 38.12 78 MET A O 1
ATOM 633 N N . LYS A 1 79 ? 7.985 -2.436 -19.353 1.00 54.50 79 LYS A N 1
ATOM 634 C CA . LYS A 1 79 ? 6.672 -1.851 -19.650 1.00 54.50 79 LYS A CA 1
ATOM 635 C C . LYS A 1 79 ? 5.669 -2.211 -18.557 1.00 54.50 79 LYS A C 1
ATOM 637 O O . LYS A 1 79 ? 5.676 -3.342 -18.080 1.00 54.50 79 LYS A O 1
ATOM 642 N N . ASN A 1 80 ? 4.793 -1.269 -18.218 1.00 47.94 80 ASN A N 1
ATOM 643 C CA . ASN A 1 80 ? 3.476 -1.609 -17.697 1.00 47.94 80 ASN A CA 1
ATOM 644 C C . ASN A 1 80 ? 2.442 -1.341 -18.764 1.00 47.94 80 ASN A C 1
ATOM 646 O O . ASN A 1 80 ? 2.544 -0.360 -19.497 1.00 47.94 80 ASN A O 1
ATOM 650 N N . VAL A 1 81 ? 1.467 -2.228 -18.831 1.00 53.00 81 VAL A N 1
ATOM 651 C CA . VAL A 1 81 ? 0.427 -2.205 -19.849 1.00 53.00 81 VAL A CA 1
ATOM 652 C C . VAL A 1 81 ? -0.905 -2.529 -19.199 1.00 53.00 81 VAL A C 1
ATOM 654 O O . VAL A 1 81 ? -0.959 -3.347 -18.274 1.00 53.00 81 VAL A O 1
ATOM 657 N N . ASP A 1 82 ? -1.967 -1.928 -19.723 1.00 55.91 82 ASP A N 1
ATOM 658 C CA . ASP A 1 82 ? -3.345 -2.209 -19.300 1.00 55.91 82 ASP A CA 1
ATOM 659 C C . ASP A 1 82 ? -3.752 -3.647 -19.665 1.00 55.91 82 ASP A C 1
ATOM 661 O O . ASP A 1 82 ? -4.683 -4.223 -19.108 1.00 55.91 82 ASP A O 1
ATOM 665 N N . HIS A 1 83 ? -3.010 -4.267 -20.591 1.00 58.59 83 HIS A N 1
ATOM 666 C CA . HIS A 1 83 ? -3.214 -5.640 -21.021 1.00 58.59 83 HIS A CA 1
ATOM 667 C C . HIS A 1 83 ? -1.873 -6.347 -21.267 1.00 58.59 83 HIS A C 1
ATOM 669 O O . HIS A 1 83 ? -1.082 -5.854 -22.070 1.00 58.59 83 HIS A O 1
ATOM 675 N N . PRO A 1 84 ? -1.637 -7.561 -20.729 1.00 55.69 84 PRO A N 1
ATOM 676 C CA . PRO A 1 84 ? -0.360 -8.290 -20.789 1.00 55.69 84 PRO A CA 1
ATOM 677 C C . PRO A 1 84 ? 0.139 -8.661 -22.202 1.00 55.69 84 PRO A C 1
ATOM 679 O O . PRO A 1 84 ? 1.201 -9.258 -22.336 1.00 55.69 84 PRO A O 1
ATOM 682 N N . LEU A 1 85 ? -0.615 -8.326 -23.253 1.00 55.59 85 LEU A N 1
ATOM 683 C CA . LEU A 1 85 ? -0.312 -8.635 -24.660 1.00 55.59 85 LEU A CA 1
ATOM 684 C C . LEU A 1 85 ? -0.215 -7.381 -25.543 1.00 55.59 85 LEU A C 1
ATOM 686 O O . LEU A 1 85 ? 0.148 -7.500 -26.710 1.00 55.59 85 LEU A O 1
ATOM 690 N N . HIS A 1 86 ? -0.552 -6.198 -25.023 1.00 54.25 86 HIS A N 1
ATOM 691 C CA . HIS A 1 86 ? -0.526 -4.956 -25.795 1.00 54.25 86 HIS A CA 1
ATOM 692 C C . HIS A 1 86 ? 0.786 -4.200 -25.585 1.00 54.25 86 HIS A C 1
ATOM 694 O O . HIS A 1 86 ? 1.458 -4.358 -24.569 1.00 54.25 86 HIS A O 1
ATOM 700 N N . GLU A 1 87 ? 1.159 -3.367 -26.558 1.00 51.53 87 GLU A N 1
ATOM 701 C CA . GLU A 1 87 ? 2.189 -2.351 -26.352 1.00 51.53 87 GLU A CA 1
ATOM 702 C C . GLU A 1 87 ? 1.568 -1.106 -25.694 1.00 51.53 87 GLU A C 1
ATOM 704 O O . GLU A 1 87 ? 0.424 -0.778 -26.005 1.00 51.53 87 GLU A O 1
ATOM 709 N N . PRO A 1 88 ? 2.284 -0.417 -24.789 1.00 52.84 88 PRO A N 1
ATOM 710 C CA . PRO A 1 88 ? 1.780 0.791 -24.146 1.00 52.84 88 PRO A CA 1
ATOM 711 C C . PRO A 1 88 ? 1.671 1.945 -25.149 1.00 52.84 88 PRO A C 1
ATOM 713 O O . PRO A 1 88 ? 2.535 2.100 -26.018 1.00 52.84 88 PRO A O 1
ATOM 716 N N . ASP A 1 89 ? 0.634 2.768 -24.997 1.00 51.28 89 ASP A N 1
ATOM 717 C CA . ASP A 1 89 ? 0.452 4.001 -25.763 1.00 51.28 89 ASP A CA 1
ATOM 718 C C . ASP A 1 89 ? 1.249 5.141 -25.116 1.00 51.28 89 ASP A C 1
ATOM 720 O O . ASP A 1 89 ? 0.977 5.567 -23.997 1.00 51.28 89 ASP A O 1
ATOM 724 N N . SER A 1 90 ? 2.270 5.626 -25.822 1.00 46.16 90 SER A N 1
ATOM 725 C CA . SER A 1 90 ? 3.162 6.683 -25.343 1.00 46.16 90 SER A CA 1
ATOM 726 C C . SER A 1 90 ? 2.691 8.097 -25.705 1.00 46.16 90 SER A C 1
ATOM 728 O O . SER A 1 90 ? 3.426 9.056 -25.472 1.00 46.16 90 SER A O 1
ATOM 730 N N . SER A 1 91 ? 1.523 8.240 -26.338 1.00 49.09 91 SER A N 1
ATOM 731 C CA . SER A 1 91 ? 0.969 9.543 -26.730 1.00 49.09 91 SER A CA 1
ATOM 732 C C . SER A 1 91 ? 0.282 10.285 -25.579 1.00 49.09 91 SER A C 1
ATOM 734 O O . SER A 1 91 ? 0.051 11.491 -25.679 1.00 49.09 91 SER A O 1
ATOM 736 N N . VAL A 1 92 ? -0.005 9.587 -24.477 1.00 53.09 92 VAL A N 1
ATOM 737 C CA . VAL A 1 92 ? -0.735 10.128 -23.330 1.00 53.09 92 VAL A CA 1
ATOM 738 C C . VAL A 1 92 ? 0.256 10.505 -22.221 1.00 53.09 92 VAL A C 1
ATOM 740 O O . VAL A 1 92 ? 1.109 9.688 -21.855 1.00 53.09 92 VAL A O 1
ATOM 743 N N . PRO A 1 93 ? 0.201 11.741 -21.688 1.00 55.97 93 PRO A N 1
ATOM 744 C CA . PRO A 1 93 ? 1.011 12.122 -20.547 1.00 55.97 93 PRO A CA 1
ATOM 745 C C . PRO A 1 93 ? 0.627 11.280 -19.340 1.00 55.97 93 PRO A C 1
ATOM 747 O O . PRO A 1 93 ? -0.507 10.846 -19.157 1.00 55.97 93 PRO A O 1
ATOM 750 N N . LEU A 1 94 ? 1.611 11.073 -18.495 1.00 59.75 94 LEU A N 1
ATOM 751 C CA . LEU A 1 94 ? 1.463 10.219 -17.353 1.00 59.75 94 LEU A CA 1
ATOM 752 C C . LEU A 1 94 ? 0.729 10.914 -16.207 1.00 59.75 94 LEU A C 1
ATOM 754 O O . LEU A 1 94 ? 1.125 12.003 -15.793 1.00 59.75 94 LEU A O 1
ATOM 758 N N . ASN A 1 95 ? -0.280 10.248 -15.650 1.00 60.47 95 ASN A N 1
ATOM 759 C CA . ASN A 1 95 ? -1.018 10.762 -14.508 1.00 60.47 95 ASN A CA 1
ATOM 760 C C . ASN A 1 95 ? -0.594 10.073 -13.201 1.00 60.47 95 ASN A C 1
ATOM 762 O O . ASN A 1 95 ? -0.877 8.901 -12.977 1.00 60.47 95 ASN A O 1
ATOM 766 N N . GLU A 1 96 ? 0.069 10.820 -12.315 1.00 63.88 96 GLU A N 1
ATOM 767 C CA . GLU A 1 96 ? 0.444 10.366 -10.962 1.00 63.88 96 GLU A CA 1
ATOM 768 C C . GLU A 1 96 ? -0.761 10.131 -10.040 1.00 63.88 96 GLU A C 1
ATOM 770 O O . GLU A 1 96 ? -0.631 9.451 -9.022 1.00 63.88 96 GLU A O 1
ATOM 775 N N . SER A 1 97 ? -1.920 10.689 -10.396 1.00 71.94 97 SER A N 1
ATOM 776 C CA . SER A 1 97 ? -3.159 10.607 -9.617 1.00 71.94 97 SER A CA 1
ATOM 777 C C . SER A 1 97 ? -3.865 9.259 -9.768 1.00 71.94 97 SER A C 1
ATOM 779 O O . SER A 1 97 ? -4.718 8.925 -8.950 1.00 71.94 97 SER A O 1
ATOM 781 N N . GLU A 1 98 ? -3.514 8.496 -10.804 1.00 83.31 98 GLU A N 1
ATOM 782 C CA . GLU A 1 98 ? -4.081 7.184 -11.079 1.00 83.31 98 GLU A CA 1
ATOM 783 C C . GLU A 1 98 ? -3.460 6.105 -10.189 1.00 83.31 98 GLU A C 1
ATOM 785 O O . GLU A 1 98 ? -2.238 5.904 -10.162 1.00 83.31 98 GLU A O 1
ATOM 790 N N . GLU A 1 99 ? -4.302 5.369 -9.466 1.00 89.38 99 GLU A N 1
ATOM 791 C CA . GLU A 1 99 ? -3.845 4.366 -8.509 1.00 89.38 99 GLU A CA 1
ATOM 792 C C . GLU A 1 99 ? -4.688 3.098 -8.549 1.00 89.38 99 GLU A C 1
ATOM 794 O O . GLU A 1 99 ? -5.909 3.141 -8.679 1.00 89.38 99 GLU A O 1
ATOM 799 N N . PHE A 1 100 ? -4.031 1.959 -8.345 1.00 91.56 100 PHE A N 1
ATOM 800 C CA . PHE A 1 100 ? -4.691 0.684 -8.119 1.00 91.56 100 PHE A CA 1
ATOM 801 C C . PHE A 1 100 ? -4.363 0.162 -6.726 1.00 91.56 100 PHE A C 1
ATOM 803 O O . PHE A 1 100 ? -3.200 0.141 -6.311 1.00 91.56 100 PHE A O 1
ATOM 810 N N . HIS A 1 101 ? -5.394 -0.269 -6.006 1.00 94.69 101 HIS A N 1
ATOM 811 C CA . HIS A 1 101 ? -5.296 -0.680 -4.613 1.00 94.69 101 HIS A CA 1
ATOM 812 C C . HIS A 1 101 ? -5.888 -2.066 -4.404 1.00 94.69 101 HIS A C 1
ATOM 814 O O . HIS A 1 101 ? -6.974 -2.387 -4.887 1.00 94.69 101 HIS A O 1
ATOM 820 N N . CYS A 1 102 ? -5.195 -2.872 -3.606 1.00 95.12 102 CYS A N 1
ATOM 821 C CA . CYS A 1 102 ? -5.703 -4.137 -3.090 1.00 95.12 102 CYS A CA 1
ATOM 822 C C . CYS A 1 102 ? -6.117 -3.969 -1.629 1.00 95.12 102 CYS A C 1
ATOM 824 O O . CYS A 1 102 ? -5.380 -3.391 -0.833 1.00 95.12 102 CYS A O 1
ATOM 826 N N . MET A 1 103 ? -7.274 -4.516 -1.264 1.00 96.44 103 MET A N 1
ATOM 827 C CA . MET A 1 103 ? -7.770 -4.541 0.109 1.00 96.44 103 MET A CA 1
ATOM 828 C C . MET A 1 103 ? -7.434 -5.872 0.767 1.00 96.44 103 MET A C 1
ATOM 830 O O . MET A 1 103 ? -7.802 -6.941 0.272 1.00 96.44 103 MET A O 1
ATOM 834 N N . PHE A 1 104 ? -6.790 -5.800 1.923 1.00 94.31 104 PHE A N 1
ATOM 835 C CA . PHE A 1 104 ? -6.328 -6.949 2.676 1.00 94.31 104 PHE A CA 1
ATOM 836 C C . PHE A 1 104 ? -7.025 -7.042 4.026 1.00 94.31 104 PHE A C 1
ATOM 838 O O . PHE A 1 104 ? -7.103 -6.079 4.794 1.00 94.31 104 PHE A O 1
ATOM 845 N N . LYS A 1 105 ? -7.465 -8.254 4.346 1.00 95.25 105 LYS A N 1
ATOM 846 C CA . LYS A 1 105 ? -7.761 -8.674 5.709 1.00 95.25 105 LYS A CA 1
ATOM 847 C C . LYS A 1 105 ? -6.547 -9.426 6.230 1.00 95.25 105 LYS A C 1
ATOM 849 O O . LYS A 1 105 ? -6.070 -10.354 5.586 1.00 95.25 105 LYS A O 1
ATOM 854 N N . ALA A 1 106 ? -6.043 -9.046 7.393 1.00 93.00 106 ALA A N 1
ATOM 855 C CA . ALA A 1 106 ? -4.872 -9.684 7.975 1.00 93.00 106 ALA A CA 1
ATOM 856 C C . ALA A 1 106 ? -5.085 -10.046 9.442 1.00 93.00 106 ALA A C 1
ATOM 858 O O . ALA A 1 106 ? -5.861 -9.407 10.153 1.00 93.00 106 ALA A O 1
ATOM 859 N N . ASN A 1 107 ? -4.366 -11.061 9.911 1.00 92.06 107 ASN A N 1
ATOM 860 C CA . ASN A 1 107 ? -4.181 -11.313 11.333 1.00 92.06 107 ASN A CA 1
ATOM 861 C C . ASN A 1 107 ? -2.719 -11.056 11.683 1.00 92.06 107 ASN A C 1
ATOM 863 O O . ASN A 1 107 ? -1.838 -11.754 11.191 1.00 92.06 107 ASN A O 1
ATOM 867 N N . PHE A 1 108 ? -2.469 -10.064 12.531 1.00 89.81 108 PHE A N 1
ATOM 868 C CA . PHE A 1 108 ? -1.138 -9.697 12.991 1.00 89.81 108 PHE A CA 1
ATOM 869 C C . PHE A 1 108 ? -1.034 -9.968 14.492 1.00 89.81 108 PHE A C 1
ATOM 871 O O . PHE A 1 108 ? -1.597 -9.224 15.297 1.00 89.81 108 PHE A O 1
ATOM 878 N N . ALA A 1 109 ? -0.360 -11.054 14.884 1.00 88.06 109 ALA A N 1
ATOM 879 C CA . ALA A 1 109 ? -0.227 -11.458 16.291 1.00 88.06 109 ALA A CA 1
ATOM 880 C C . ALA A 1 109 ? -1.569 -11.519 17.066 1.00 88.06 109 ALA A C 1
ATOM 882 O O . ALA A 1 109 ? -1.662 -11.062 18.211 1.00 88.06 109 ALA A O 1
ATOM 883 N N . GLY A 1 110 ? -2.627 -12.044 16.435 1.00 89.00 110 GLY A N 1
ATOM 884 C CA . GLY A 1 110 ? -3.972 -12.130 17.016 1.00 89.00 110 GLY A CA 1
ATOM 885 C C . GLY A 1 110 ? -4.830 -10.869 16.848 1.00 89.00 110 GLY A C 1
ATOM 886 O O . GLY A 1 110 ? -5.980 -10.849 17.287 1.00 89.00 110 GLY A O 1
ATOM 887 N N . ILE A 1 111 ? -4.311 -9.815 16.215 1.00 91.38 111 ILE A N 1
ATOM 888 C CA . ILE A 1 111 ? -5.054 -8.586 15.919 1.00 91.38 111 ILE A CA 1
ATOM 889 C C . ILE A 1 111 ? -5.552 -8.648 14.482 1.00 91.38 111 ILE A C 1
ATOM 891 O O . ILE A 1 111 ? -4.761 -8.764 13.551 1.00 91.38 111 ILE A O 1
ATOM 895 N N . SER A 1 112 ? -6.867 -8.559 14.297 1.00 93.94 112 SER A N 1
ATOM 896 C CA . SER A 1 112 ? -7.457 -8.423 12.966 1.00 93.94 112 SER A CA 1
ATOM 897 C C . SER A 1 112 ? -7.217 -7.016 12.429 1.00 93.94 112 SER A C 1
ATOM 899 O O . SER A 1 112 ? -7.547 -6.037 13.098 1.00 93.94 112 SER A O 1
ATOM 901 N N . LEU A 1 113 ? -6.653 -6.934 11.230 1.00 93.44 113 LEU A N 1
ATOM 902 C CA . LEU A 1 113 ? -6.428 -5.703 10.486 1.00 93.44 113 LEU A CA 1
ATOM 903 C C . LEU A 1 113 ? -7.232 -5.747 9.188 1.00 93.44 113 LEU A C 1
ATOM 905 O O . LEU A 1 113 ? -7.378 -6.803 8.572 1.00 93.44 113 LEU A O 1
ATOM 909 N N . LEU A 1 114 ? -7.721 -4.583 8.785 1.00 94.44 114 LEU A N 1
ATOM 910 C CA . LEU A 1 114 ? -8.312 -4.328 7.482 1.00 94.44 114 LEU A CA 1
ATOM 911 C C . LEU A 1 114 ? -7.635 -3.073 6.942 1.00 94.44 114 LEU A C 1
ATOM 913 O O . LEU A 1 114 ? -7.685 -2.034 7.600 1.00 94.44 114 LEU A O 1
ATOM 917 N N . TYR A 1 115 ? -6.967 -3.187 5.803 1.00 93.06 115 TYR A N 1
ATOM 918 C CA . TYR A 1 115 ? -6.234 -2.082 5.192 1.00 93.06 115 TYR A CA 1
ATOM 919 C C . TYR A 1 115 ? -6.163 -2.267 3.679 1.00 93.06 115 TYR A C 1
ATOM 921 O O . TYR A 1 115 ? -6.233 -3.391 3.183 1.00 93.06 115 TYR A O 1
ATOM 929 N N . ASP A 1 116 ? -6.015 -1.175 2.949 1.00 93.69 116 ASP A N 1
ATOM 930 C CA . ASP A 1 116 ? -5.648 -1.182 1.541 1.00 93.69 116 ASP A CA 1
ATOM 931 C C . ASP A 1 116 ? -4.148 -0.926 1.361 1.00 93.69 116 ASP A C 1
ATOM 933 O O . ASP A 1 116 ? -3.466 -0.389 2.240 1.00 93.69 116 ASP A O 1
ATOM 937 N N . ALA A 1 117 ? -3.617 -1.362 0.225 1.00 91.25 117 ALA A N 1
ATOM 938 C CA . ALA A 1 117 ? -2.277 -1.013 -0.205 1.00 91.25 117 ALA A CA 1
ATOM 939 C C . ALA A 1 117 ? -2.248 -0.783 -1.716 1.00 91.25 117 ALA A C 1
ATOM 941 O O . ALA A 1 117 ? -2.756 -1.606 -2.486 1.00 91.25 117 ALA A O 1
ATOM 942 N N . LYS A 1 118 ? -1.579 0.301 -2.120 1.00 90.19 118 LYS A N 1
ATOM 943 C CA . LYS A 1 118 ? -1.274 0.600 -3.519 1.00 90.19 118 LYS A CA 1
ATOM 944 C C . LYS A 1 118 ? -0.393 -0.500 -4.102 1.00 90.19 118 LYS A C 1
ATOM 946 O O . LYS A 1 118 ? 0.628 -0.861 -3.509 1.00 90.19 118 LYS A O 1
ATOM 951 N N . ILE A 1 119 ? -0.780 -1.009 -5.264 1.00 88.69 119 ILE A N 1
ATOM 952 C CA . ILE A 1 119 ? -0.040 -2.022 -6.013 1.00 88.69 119 ILE A CA 1
ATOM 953 C C . ILE A 1 119 ? 0.482 -1.378 -7.296 1.00 88.69 119 ILE A C 1
ATOM 955 O O . ILE A 1 119 ? -0.300 -0.881 -8.101 1.00 88.69 119 ILE A O 1
ATOM 959 N N . ASP A 1 120 ? 1.803 -1.391 -7.489 1.00 86.44 120 ASP A N 1
ATOM 960 C CA . ASP A 1 120 ? 2.427 -0.745 -8.652 1.00 86.44 120 ASP A CA 1
ATOM 961 C C . ASP A 1 120 ? 2.163 -1.532 -9.949 1.00 86.44 120 ASP A C 1
ATOM 963 O O . ASP A 1 120 ? 1.926 -0.949 -11.009 1.00 86.44 120 ASP A O 1
ATOM 967 N N . ALA A 1 121 ? 2.231 -2.864 -9.875 1.00 87.12 121 ALA A N 1
ATOM 968 C CA . ALA A 1 121 ? 1.906 -3.769 -10.972 1.00 87.12 121 ALA A CA 1
ATOM 969 C C . ALA A 1 121 ? 1.642 -5.193 -10.460 1.00 87.12 121 ALA A C 1
ATOM 971 O O . ALA A 1 121 ? 1.961 -5.530 -9.316 1.00 87.12 121 ALA A O 1
ATOM 972 N N . ILE A 1 122 ? 1.144 -6.060 -11.337 1.00 89.38 122 ILE A N 1
ATOM 973 C CA . ILE A 1 122 ? 1.104 -7.507 -11.113 1.00 89.38 122 ILE A CA 1
ATOM 974 C C . ILE A 1 122 ? 1.874 -8.263 -12.192 1.00 89.38 122 ILE A C 1
ATOM 976 O O . ILE A 1 122 ? 2.015 -7.804 -13.320 1.00 89.38 122 ILE A O 1
ATOM 980 N N . SER A 1 123 ? 2.319 -9.467 -11.861 1.00 88.75 123 SER A N 1
ATOM 981 C CA . SER A 1 123 ? 2.714 -10.485 -12.828 1.00 88.75 123 SER A CA 1
ATOM 982 C C . SER A 1 123 ? 1.675 -11.601 -12.810 1.00 88.75 123 SER A C 1
ATOM 984 O O . SER A 1 123 ? 1.352 -12.151 -11.754 1.00 88.75 123 SER A O 1
ATOM 986 N N . SER A 1 124 ? 1.122 -11.930 -13.973 1.00 87.44 124 SER A N 1
ATOM 987 C CA . SER A 1 124 ? 0.228 -13.073 -14.144 1.00 87.44 124 SER A CA 1
ATOM 988 C C . SER A 1 124 ? 0.398 -13.662 -15.538 1.00 87.44 124 SER A C 1
ATOM 990 O O . SER A 1 124 ? 0.683 -12.952 -16.499 1.00 87.44 124 SER A O 1
ATOM 992 N N . GLN A 1 125 ? 0.208 -14.975 -15.645 1.00 83.56 125 GLN A N 1
ATOM 993 C CA . GLN A 1 125 ? 0.204 -15.680 -16.928 1.00 83.56 125 GLN A CA 1
ATOM 994 C C . GLN A 1 125 ? -1.110 -15.485 -17.695 1.00 83.56 125 GLN A C 1
ATOM 996 O O . GLN A 1 125 ? -1.172 -15.776 -18.887 1.00 83.56 125 GLN A O 1
ATOM 1001 N N . GLN A 1 126 ? -2.169 -15.038 -17.015 1.00 84.69 126 GLN A N 1
ATOM 1002 C CA . GLN A 1 126 ? -3.501 -14.875 -17.587 1.00 84.69 126 GLN A CA 1
ATOM 1003 C C . GLN A 1 126 ? -3.953 -13.426 -17.455 1.00 84.69 126 GLN A C 1
ATOM 1005 O O . GLN A 1 126 ? -3.675 -12.763 -16.457 1.00 84.69 126 GLN A O 1
ATOM 1010 N N . LEU A 1 127 ? -4.704 -12.956 -18.451 1.00 84.62 127 LEU A N 1
ATOM 1011 C CA . LEU A 1 127 ? -5.435 -11.705 -18.325 1.00 84.62 127 LEU A CA 1
ATOM 1012 C C . LEU A 1 127 ? -6.531 -11.863 -17.263 1.00 84.62 127 LEU A C 1
ATOM 1014 O O . LEU A 1 127 ? -7.343 -12.788 -17.311 1.00 84.62 127 LEU A O 1
ATOM 1018 N N . ILE A 1 128 ? -6.573 -10.916 -16.335 1.00 87.25 128 ILE A N 1
ATOM 1019 C CA . ILE A 1 128 ? -7.593 -10.801 -15.302 1.00 87.25 128 ILE A CA 1
ATOM 1020 C C . ILE A 1 128 ? -8.473 -9.596 -15.634 1.00 87.25 128 ILE A C 1
ATOM 1022 O O . ILE A 1 128 ? -8.004 -8.464 -15.607 1.00 87.25 128 ILE A O 1
ATOM 1026 N N . THR A 1 129 ? -9.747 -9.847 -15.942 1.00 84.12 129 THR A N 1
ATOM 1027 C CA . THR A 1 129 ? -10.697 -8.809 -16.389 1.00 84.12 129 THR A CA 1
ATOM 1028 C C . THR A 1 129 ? -11.729 -8.414 -15.335 1.00 84.12 129 THR A C 1
ATOM 1030 O O . THR A 1 129 ? -12.306 -7.339 -15.430 1.00 84.12 129 THR A O 1
ATOM 1033 N N . ASN A 1 130 ? -11.983 -9.272 -14.338 1.00 87.81 130 ASN A N 1
ATOM 1034 C CA . ASN A 1 130 ? -13.112 -9.094 -13.414 1.00 87.81 130 ASN A CA 1
ATOM 1035 C C . ASN A 1 130 ? -12.657 -8.901 -11.965 1.00 87.81 130 ASN A C 1
ATOM 1037 O O . ASN A 1 130 ? -13.032 -7.940 -11.304 1.00 87.81 130 ASN A O 1
ATOM 1041 N N . THR A 1 131 ? -11.877 -9.846 -11.434 1.00 93.88 131 THR A N 1
ATOM 1042 C CA . THR A 1 131 ? -11.420 -9.796 -10.043 1.00 93.88 131 THR A CA 1
ATOM 1043 C C . THR A 1 131 ? -10.101 -10.520 -9.853 1.00 93.88 131 THR A C 1
ATOM 1045 O O . THR A 1 131 ? -9.868 -11.559 -10.471 1.00 93.88 131 THR A O 1
ATOM 1048 N N . LEU A 1 132 ? -9.270 -9.984 -8.958 1.00 93.06 132 LEU A N 1
ATOM 1049 C CA . LEU A 1 132 ? -8.038 -10.617 -8.492 1.00 93.06 132 LEU A CA 1
ATOM 1050 C C . LEU A 1 132 ? -8.294 -11.732 -7.461 1.00 93.06 132 LEU A C 1
ATOM 1052 O O . LEU A 1 132 ? -7.443 -12.599 -7.267 1.00 93.06 132 LEU A O 1
ATOM 1056 N N . ILE A 1 133 ? -9.454 -11.734 -6.795 1.00 94.12 133 ILE A N 1
ATOM 1057 C CA . ILE A 1 133 ? -9.757 -12.694 -5.723 1.00 94.12 133 ILE A CA 1
ATOM 1058 C C . ILE A 1 133 ? -9.774 -14.119 -6.288 1.00 94.12 133 ILE A C 1
ATOM 1060 O O . ILE A 1 133 ? -10.472 -14.414 -7.259 1.00 94.12 133 ILE A O 1
ATOM 1064 N N . GLY A 1 134 ? -8.991 -15.005 -5.668 1.00 91.38 134 GLY A N 1
ATOM 1065 C CA . GLY A 1 134 ? -8.862 -16.405 -6.078 1.00 91.38 134 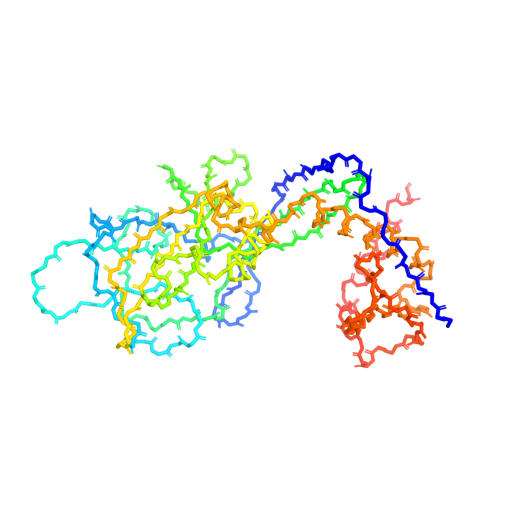GLY A CA 1
ATOM 1066 C C . GLY A 1 134 ? -8.102 -16.620 -7.392 1.00 91.38 134 GLY A C 1
ATOM 1067 O O . GLY A 1 134 ? -8.071 -17.745 -7.890 1.00 91.38 134 GLY A O 1
ATOM 1068 N N . LYS A 1 135 ? -7.498 -15.576 -7.976 1.00 92.75 135 LYS A N 1
ATOM 1069 C CA . LYS A 1 135 ? -6.674 -15.691 -9.184 1.00 92.75 135 LYS A CA 1
ATOM 1070 C C . LYS A 1 135 ? -5.191 -15.825 -8.834 1.00 92.75 135 LYS A C 1
ATOM 1072 O O . LYS A 1 135 ? -4.736 -15.206 -7.875 1.00 92.75 135 LYS A O 1
ATOM 1077 N N . PRO A 1 136 ? -4.417 -16.600 -9.614 1.00 91.00 136 PRO A N 1
ATOM 1078 C CA . PRO A 1 136 ? -2.974 -16.660 -9.452 1.00 91.00 136 PRO A CA 1
ATOM 1079 C C . PRO A 1 136 ? -2.325 -15.409 -10.060 1.00 91.00 136 PRO A C 1
ATOM 1081 O O . PRO A 1 136 ? -2.352 -15.193 -11.275 1.00 91.00 136 PRO A O 1
ATOM 1084 N N . PHE A 1 137 ? -1.725 -14.588 -9.208 1.00 91.19 137 PHE A N 1
ATOM 1085 C CA . PHE A 1 137 ? -0.889 -13.464 -9.612 1.00 91.19 137 PHE A CA 1
ATOM 1086 C C . PHE A 1 137 ? 0.159 -13.180 -8.534 1.00 91.19 137 PHE A C 1
ATOM 1088 O O . PHE A 1 137 ? 0.048 -13.629 -7.392 1.00 91.19 137 PHE A O 1
ATOM 1095 N N . GLU A 1 138 ? 1.178 -12.422 -8.906 1.00 91.75 138 GLU A N 1
ATOM 1096 C CA . GLU A 1 138 ? 2.201 -11.914 -8.002 1.00 91.75 138 GLU A CA 1
ATOM 1097 C C . GLU A 1 138 ? 2.160 -10.387 -8.016 1.00 91.75 138 GLU A C 1
ATOM 1099 O O . GLU A 1 138 ? 2.244 -9.779 -9.080 1.00 91.75 138 GLU A O 1
ATOM 1104 N N . SER A 1 139 ? 2.045 -9.760 -6.847 1.00 91.12 139 SER A N 1
ATOM 1105 C CA . SER A 1 139 ? 2.187 -8.308 -6.729 1.00 91.12 139 SER A CA 1
ATOM 1106 C C . SER A 1 139 ? 3.649 -7.903 -6.909 1.00 91.12 139 SER A C 1
ATOM 1108 O O . SER A 1 139 ? 4.543 -8.463 -6.263 1.00 91.12 139 SER A O 1
ATOM 1110 N N . ILE A 1 140 ? 3.877 -6.901 -7.752 1.00 88.12 140 ILE A N 1
ATOM 1111 C CA . ILE A 1 140 ? 5.192 -6.358 -8.072 1.00 88.12 140 ILE A CA 1
ATOM 1112 C C . ILE A 1 140 ? 5.309 -4.961 -7.471 1.00 88.12 140 ILE A C 1
ATOM 1114 O O . ILE A 1 140 ? 4.506 -4.077 -7.763 1.00 88.12 140 ILE A O 1
ATOM 1118 N N . GLY A 1 141 ? 6.330 -4.765 -6.642 1.00 87.00 141 GLY A N 1
ATOM 1119 C CA . GLY A 1 141 ? 6.711 -3.451 -6.140 1.00 87.00 141 GLY A CA 1
ATOM 1120 C C . GLY A 1 141 ? 7.750 -2.808 -7.047 1.00 87.00 141 GLY A C 1
ATOM 1121 O O . GLY A 1 141 ? 8.735 -3.448 -7.415 1.00 87.00 141 GLY A O 1
ATOM 1122 N N . LEU A 1 142 ? 7.586 -1.531 -7.367 1.00 84.25 142 LEU A N 1
ATOM 1123 C CA . LEU A 1 142 ? 8.555 -0.771 -8.145 1.00 84.25 142 LEU A CA 1
ATOM 1124 C C . LEU A 1 142 ? 9.336 0.212 -7.283 1.00 84.25 142 LEU A C 1
ATOM 1126 O O . LEU A 1 142 ? 8.791 0.905 -6.413 1.00 84.25 142 LEU A O 1
ATOM 1130 N N . LYS A 1 143 ? 10.644 0.301 -7.543 1.00 84.00 143 LYS A N 1
ATOM 1131 C CA . LYS A 1 143 ? 11.529 1.298 -6.931 1.00 84.00 143 LYS A CA 1
ATOM 1132 C C . LYS A 1 143 ? 12.555 1.823 -7.923 1.00 84.00 143 LYS A C 1
ATOM 1134 O O . LYS A 1 143 ? 12.986 1.134 -8.840 1.00 84.00 143 LYS A O 1
ATOM 1139 N N . MET A 1 144 ? 12.999 3.048 -7.668 1.00 80.44 144 MET A N 1
ATOM 1140 C CA . MET A 1 144 ? 14.028 3.721 -8.450 1.00 80.44 144 MET A CA 1
ATOM 1141 C C . MET A 1 144 ? 15.179 4.138 -7.545 1.00 80.44 144 MET A C 1
ATOM 1143 O O . MET A 1 144 ? 14.959 4.807 -6.533 1.00 80.44 144 MET A O 1
ATOM 1147 N N . PHE A 1 145 ? 16.409 3.789 -7.924 1.00 81.19 145 PHE A N 1
ATOM 1148 C CA . PHE A 1 145 ? 17.618 4.193 -7.204 1.00 81.19 145 PHE A CA 1
ATOM 1149 C C . PHE A 1 145 ? 18.664 4.795 -8.134 1.00 81.19 145 PHE A C 1
ATOM 1151 O O . PHE A 1 145 ? 18.748 4.479 -9.317 1.00 81.19 145 PHE A O 1
ATOM 1158 N N . GLN A 1 146 ? 19.519 5.650 -7.577 1.00 81.12 146 GLN A N 1
ATOM 1159 C CA . GLN A 1 146 ? 20.680 6.161 -8.295 1.00 81.12 146 GLN A CA 1
ATOM 1160 C C . GLN A 1 146 ? 21.708 5.043 -8.503 1.00 81.12 146 GLN A C 1
ATOM 1162 O O . GLN A 1 146 ? 21.976 4.263 -7.591 1.00 81.12 146 GLN A O 1
ATOM 1167 N N . MET A 1 147 ? 22.384 5.015 -9.652 1.00 75.44 147 MET A N 1
ATOM 1168 C CA . MET A 1 147 ? 23.444 4.048 -9.960 1.00 75.44 147 MET A CA 1
ATOM 1169 C C . MET A 1 147 ? 24.601 4.054 -8.956 1.00 75.44 147 MET A C 1
ATOM 1171 O O . MET A 1 147 ? 25.260 3.034 -8.780 1.00 75.44 147 MET A O 1
ATOM 1175 N N . ARG A 1 148 ? 24.840 5.167 -8.252 1.00 69.62 148 ARG A N 1
ATOM 1176 C CA . ARG A 1 148 ? 25.824 5.220 -7.154 1.00 69.62 148 ARG A CA 1
ATOM 1177 C C . ARG A 1 148 ? 25.498 4.222 -6.026 1.00 69.62 148 ARG A C 1
ATOM 1179 O O . ARG A 1 148 ? 26.379 3.864 -5.259 1.00 69.62 148 ARG A O 1
ATOM 1186 N N . ILE A 1 149 ? 24.255 3.736 -5.973 1.00 64.69 149 ILE A N 1
ATOM 1187 C CA . ILE A 1 149 ? 23.715 2.759 -5.018 1.00 64.69 149 ILE A CA 1
ATOM 1188 C C . ILE A 1 149 ? 23.659 1.343 -5.645 1.00 64.69 149 ILE A C 1
ATOM 1190 O O . ILE A 1 149 ? 23.041 0.437 -5.094 1.00 64.69 149 ILE A O 1
ATOM 1194 N N . ARG A 1 150 ? 24.322 1.096 -6.793 1.00 56.91 150 ARG A N 1
ATOM 1195 C CA . ARG A 1 150 ? 24.351 -0.227 -7.471 1.00 56.91 150 ARG A CA 1
ATOM 1196 C C . ARG A 1 150 ? 24.728 -1.373 -6.529 1.00 56.91 150 ARG A C 1
ATOM 1198 O O . ARG A 1 150 ? 24.231 -2.489 -6.677 1.00 56.91 150 ARG A O 1
ATOM 1205 N N . HIS A 1 151 ? 25.564 -1.091 -5.533 1.00 61.34 151 HIS A N 1
ATOM 1206 C CA . HIS A 1 151 ? 25.774 -1.971 -4.394 1.00 61.34 151 HIS A CA 1
ATOM 1207 C C . HIS A 1 151 ? 24.824 -1.562 -3.265 1.00 61.34 151 HIS A C 1
ATOM 1209 O O . HIS A 1 151 ? 25.223 -0.843 -2.352 1.00 61.34 151 HIS A O 1
ATOM 1215 N N . MET A 1 152 ? 23.574 -2.050 -3.297 1.00 59.22 152 MET A N 1
ATOM 1216 C CA . MET A 1 152 ? 22.582 -1.782 -2.236 1.00 59.22 152 MET A CA 1
ATOM 1217 C C . MET A 1 152 ? 23.119 -2.084 -0.825 1.00 59.22 152 MET A C 1
ATOM 1219 O O . MET A 1 152 ? 22.659 -1.488 0.143 1.00 59.22 152 MET A O 1
ATOM 1223 N N . ARG A 1 153 ? 24.146 -2.944 -0.717 1.00 56.69 153 ARG A N 1
ATOM 1224 C CA . ARG A 1 153 ? 24.907 -3.237 0.510 1.00 56.69 153 ARG A CA 1
ATOM 1225 C C . ARG A 1 153 ? 25.352 -1.982 1.280 1.00 56.69 153 ARG A C 1
ATOM 1227 O O . ARG A 1 153 ? 25.489 -2.056 2.494 1.00 56.69 153 ARG A O 1
ATOM 1234 N N . SER A 1 154 ? 25.549 -0.845 0.608 1.00 55.22 154 SER A N 1
ATOM 1235 C CA . SER A 1 154 ? 26.035 0.395 1.231 1.00 55.22 154 SER A CA 1
ATOM 1236 C C . SER A 1 154 ? 24.930 1.308 1.783 1.00 55.22 154 SER A C 1
ATOM 1238 O O . SER A 1 154 ? 25.246 2.337 2.374 1.00 55.22 154 SER A O 1
ATOM 1240 N N . THR A 1 155 ? 23.641 0.970 1.620 1.00 70.12 155 THR A N 1
ATOM 1241 C CA . THR A 1 155 ? 22.520 1.801 2.118 1.00 70.12 155 THR A CA 1
ATOM 1242 C C . THR A 1 155 ? 21.437 0.989 2.850 1.00 70.12 155 THR A C 1
ATOM 1244 O O . THR A 1 155 ? 20.294 0.908 2.381 1.00 70.12 155 THR A O 1
ATOM 1247 N N . PRO A 1 156 ? 21.742 0.409 4.025 1.00 69.25 156 PRO A N 1
ATOM 1248 C CA . PRO A 1 156 ? 20.819 -0.462 4.760 1.00 69.25 156 PRO A CA 1
ATOM 1249 C C . PRO A 1 156 ? 19.479 0.191 5.125 1.00 69.25 156 PRO A C 1
ATOM 1251 O O . PRO A 1 156 ? 18.442 -0.467 5.094 1.00 69.25 156 PRO A O 1
ATOM 1254 N N . GLY A 1 157 ? 19.468 1.500 5.402 1.00 69.94 157 GLY A N 1
ATOM 1255 C CA . GLY A 1 157 ? 18.237 2.246 5.688 1.00 69.94 157 GLY A CA 1
ATOM 1256 C C . GLY A 1 157 ? 17.277 2.325 4.494 1.00 69.94 157 GLY A C 1
ATOM 1257 O O . GLY A 1 157 ? 16.066 2.191 4.665 1.00 69.94 157 GLY A O 1
ATOM 1258 N N . ILE A 1 158 ? 17.810 2.468 3.274 1.00 74.81 158 ILE A N 1
ATOM 1259 C CA . ILE A 1 158 ? 17.007 2.480 2.040 1.00 74.81 158 ILE A CA 1
ATOM 1260 C C . ILE A 1 158 ? 16.404 1.094 1.799 1.00 74.81 158 ILE A C 1
ATOM 1262 O O . ILE A 1 158 ? 15.220 0.987 1.483 1.00 74.81 158 ILE A O 1
ATOM 1266 N N . ILE A 1 159 ? 17.192 0.034 2.008 1.00 76.88 159 ILE A N 1
ATOM 1267 C CA . ILE A 1 159 ? 16.713 -1.345 1.861 1.00 76.88 159 ILE A CA 1
ATOM 1268 C C . ILE A 1 159 ? 15.634 -1.663 2.899 1.00 76.88 159 ILE A C 1
ATOM 1270 O O . ILE A 1 159 ? 14.607 -2.227 2.543 1.00 76.88 159 ILE A O 1
ATOM 1274 N N . SER A 1 160 ? 15.826 -1.264 4.160 1.00 75.50 160 SER A N 1
ATOM 1275 C CA . SER A 1 160 ? 14.839 -1.474 5.227 1.00 75.50 160 SER A CA 1
ATOM 1276 C C . SER A 1 160 ? 13.507 -0.776 4.915 1.00 75.50 160 SER A C 1
ATOM 1278 O O . SER A 1 160 ? 12.447 -1.389 5.024 1.00 75.50 160 SER A O 1
ATOM 1280 N N . LYS A 1 161 ? 13.548 0.471 4.417 1.00 77.25 161 LYS A N 1
ATOM 1281 C CA . LYS A 1 161 ? 12.348 1.191 3.948 1.00 77.25 161 LYS A CA 1
ATOM 1282 C C . LYS A 1 161 ? 11.690 0.506 2.744 1.00 77.25 161 LYS A C 1
ATOM 1284 O O . LYS A 1 161 ? 10.465 0.435 2.656 1.00 77.25 161 LYS A O 1
ATOM 1289 N N . CYS A 1 162 ? 12.494 0.002 1.810 1.00 79.00 162 CYS A N 1
ATOM 1290 C CA . CYS A 1 162 ? 12.000 -0.760 0.668 1.00 79.00 162 CYS A CA 1
ATOM 1291 C C . CYS A 1 162 ? 11.295 -2.042 1.123 1.00 79.00 162 CYS A C 1
ATOM 1293 O O . CYS A 1 162 ? 10.197 -2.331 0.665 1.00 79.00 162 CYS A O 1
ATOM 1295 N N . TRP A 1 163 ? 11.887 -2.783 2.056 1.00 83.50 163 TRP A N 1
ATOM 1296 C CA . TRP A 1 163 ? 11.299 -4.005 2.590 1.00 83.50 163 TRP A CA 1
ATOM 1297 C C . TRP A 1 163 ? 9.976 -3.722 3.316 1.00 83.50 163 TRP A C 1
ATOM 1299 O O . TRP A 1 163 ? 8.959 -4.335 3.001 1.00 83.50 163 TRP A O 1
ATOM 1309 N N . SER A 1 164 ? 9.946 -2.747 4.230 1.00 78.31 164 SER A N 1
ATOM 1310 C CA . SER A 1 164 ? 8.761 -2.494 5.061 1.00 78.31 164 SER A CA 1
ATOM 1311 C C . SER A 1 164 ? 7.543 -2.025 4.263 1.00 78.31 164 SER A C 1
ATOM 1313 O O . SER A 1 164 ? 6.425 -2.437 4.564 1.00 78.31 164 SER A O 1
ATOM 1315 N N . THR A 1 165 ? 7.751 -1.210 3.225 1.00 76.38 165 THR A N 1
ATOM 1316 C CA . THR A 1 165 ? 6.664 -0.724 2.354 1.00 76.38 165 THR A CA 1
ATOM 1317 C C . THR A 1 165 ? 6.049 -1.826 1.491 1.00 76.38 165 THR A C 1
ATOM 1319 O O . THR A 1 165 ? 4.852 -1.791 1.234 1.00 76.38 165 THR A O 1
ATOM 1322 N N . ASN A 1 166 ? 6.831 -2.833 1.094 1.00 82.31 166 ASN A N 1
ATOM 1323 C CA . ASN A 1 166 ? 6.351 -3.946 0.270 1.00 82.31 166 ASN A CA 1
ATOM 1324 C C . ASN A 1 166 ? 5.779 -5.108 1.098 1.00 82.31 166 ASN A C 1
ATOM 1326 O O . ASN A 1 166 ? 4.923 -5.842 0.609 1.00 82.31 166 ASN A O 1
ATOM 1330 N N . PHE A 1 167 ? 6.202 -5.250 2.361 1.00 83.88 167 PHE A N 1
ATOM 1331 C CA . PHE A 1 167 ? 5.739 -6.316 3.253 1.00 83.88 167 PHE A CA 1
ATOM 1332 C C . PHE A 1 167 ? 4.220 -6.306 3.455 1.00 83.88 167 PHE A C 1
ATOM 1334 O O . PHE A 1 167 ? 3.574 -7.332 3.268 1.00 83.88 167 PHE A O 1
ATOM 1341 N N . LEU A 1 168 ? 3.634 -5.154 3.799 1.00 79.12 168 LEU A N 1
ATOM 1342 C CA . LEU A 1 168 ? 2.185 -5.068 4.020 1.00 79.12 168 LEU A CA 1
ATOM 1343 C C . LEU A 1 168 ? 1.385 -5.112 2.712 1.00 79.12 168 LEU A C 1
ATOM 1345 O O . LEU A 1 168 ? 0.279 -5.641 2.709 1.00 79.12 168 LEU A O 1
ATOM 1349 N N . ALA A 1 169 ? 1.958 -4.635 1.604 1.00 81.06 169 ALA A N 1
ATOM 1350 C CA . ALA A 1 169 ? 1.352 -4.719 0.274 1.00 81.06 169 ALA A CA 1
ATOM 1351 C C . ALA A 1 169 ? 1.380 -6.138 -0.328 1.00 81.06 169 ALA A C 1
ATOM 1353 O O . ALA A 1 169 ? 0.893 -6.349 -1.438 1.00 81.06 169 ALA A O 1
ATOM 1354 N N . ASN A 1 170 ? 1.968 -7.108 0.385 1.00 83.06 170 ASN A N 1
ATOM 1355 C CA . ASN A 1 170 ? 2.168 -8.477 -0.086 1.00 83.06 170 ASN A CA 1
ATOM 1356 C C . ASN A 1 170 ? 2.905 -8.535 -1.442 1.00 83.06 170 ASN A C 1
ATOM 1358 O O . ASN A 1 170 ? 2.648 -9.408 -2.273 1.00 83.06 170 ASN A O 1
ATOM 1362 N N . ALA A 1 171 ? 3.803 -7.573 -1.682 1.00 83.44 171 ALA A N 1
ATOM 1363 C CA . ALA A 1 171 ? 4.629 -7.514 -2.879 1.00 83.44 171 ALA A CA 1
ATOM 1364 C C . ALA A 1 171 ? 5.857 -8.408 -2.688 1.00 83.44 171 ALA A C 1
ATOM 1366 O O . ALA A 1 171 ? 6.797 -8.076 -1.963 1.00 83.44 171 ALA A O 1
ATOM 1367 N N . ASN A 1 172 ? 5.825 -9.575 -3.328 1.00 82.50 172 ASN A N 1
ATOM 1368 C CA . ASN A 1 172 ? 6.841 -10.615 -3.148 1.00 82.50 172 ASN A CA 1
ATOM 1369 C C . ASN A 1 172 ? 8.113 -10.346 -3.955 1.00 82.50 172 ASN A C 1
ATOM 1371 O O . ASN A 1 172 ? 9.199 -10.806 -3.579 1.00 82.50 172 ASN A O 1
ATOM 1375 N N . ARG A 1 173 ? 7.979 -9.566 -5.030 1.00 89.56 173 ARG A N 1
ATOM 1376 C CA . ARG A 1 173 ? 9.060 -9.195 -5.932 1.00 89.56 173 ARG A CA 1
ATOM 1377 C C . ARG A 1 173 ? 9.115 -7.694 -6.105 1.00 89.56 173 ARG A C 1
ATOM 1379 O O . ARG A 1 173 ? 8.107 -7.038 -6.354 1.00 89.56 173 ARG A O 1
ATOM 1386 N N . ILE A 1 174 ? 10.325 -7.172 -5.978 1.00 88.88 174 ILE A N 1
ATOM 1387 C CA . ILE A 1 174 ? 10.620 -5.759 -6.102 1.00 88.88 174 ILE A CA 1
ATOM 1388 C C . ILE A 1 174 ? 11.515 -5.577 -7.314 1.00 88.88 174 ILE A C 1
ATOM 1390 O O . ILE A 1 174 ? 12.626 -6.104 -7.354 1.00 88.88 174 ILE A O 1
ATOM 1394 N N . VAL A 1 175 ? 11.042 -4.810 -8.283 1.00 87.62 175 VAL A N 1
ATOM 1395 C CA . VAL A 1 175 ? 11.791 -4.455 -9.482 1.00 87.62 175 VAL A CA 1
ATOM 1396 C C . VAL A 1 175 ? 12.378 -3.065 -9.278 1.00 87.62 175 VAL A C 1
ATOM 1398 O O . VAL A 1 175 ? 11.689 -2.103 -8.927 1.00 87.62 175 VAL A O 1
ATOM 1401 N N . VAL A 1 176 ? 13.688 -2.973 -9.457 1.00 86.31 176 VAL A N 1
ATOM 1402 C CA . VAL A 1 176 ? 14.478 -1.791 -9.141 1.00 86.31 176 VAL A CA 1
ATOM 1403 C C . VAL A 1 176 ? 15.163 -1.283 -10.396 1.00 86.31 176 VAL A C 1
ATOM 1405 O O . VAL A 1 176 ? 16.071 -1.936 -10.909 1.00 86.31 176 VAL A O 1
ATOM 1408 N N . GLY A 1 177 ? 14.787 -0.088 -10.844 1.00 85.75 177 GLY A N 1
ATOM 1409 C CA . GLY A 1 177 ? 15.504 0.632 -11.891 1.00 85.75 177 GLY A CA 1
ATOM 1410 C C . GLY A 1 177 ? 16.658 1.454 -11.315 1.00 85.75 177 GLY A C 1
ATOM 1411 O O . GLY A 1 177 ? 16.465 2.308 -10.445 1.00 85.75 177 GLY A O 1
ATOM 1412 N N . PHE A 1 178 ? 17.871 1.231 -11.818 1.00 85.88 178 PHE A N 1
ATOM 1413 C CA . PHE A 1 178 ? 19.054 2.023 -11.493 1.00 85.88 178 PHE A CA 1
ATOM 1414 C C . PHE A 1 178 ? 19.293 3.087 -12.560 1.00 85.88 178 PHE A C 1
ATOM 1416 O O . PHE A 1 178 ? 19.678 2.774 -13.691 1.00 85.88 178 PHE A O 1
ATOM 1423 N N . ARG A 1 179 ? 19.111 4.351 -12.173 1.00 85.56 179 ARG A N 1
ATOM 1424 C CA . ARG A 1 179 ? 19.287 5.511 -13.052 1.00 85.56 179 ARG A CA 1
ATOM 1425 C C . ARG A 1 179 ? 20.635 6.194 -12.887 1.00 85.56 179 ARG A C 1
ATOM 1427 O O . ARG A 1 179 ? 21.177 6.266 -11.780 1.00 8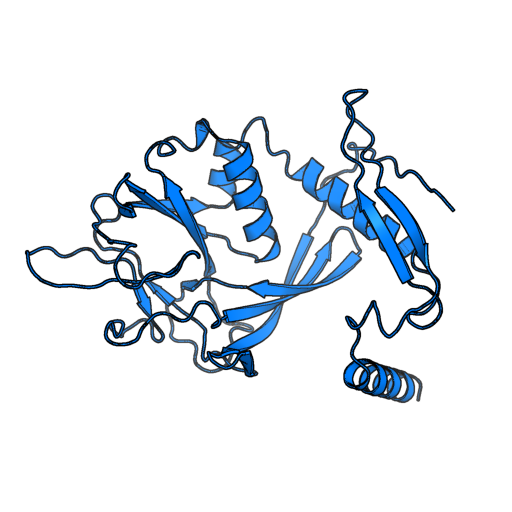5.56 179 ARG A O 1
ATOM 1434 N N . ASP A 1 180 ? 21.184 6.696 -13.978 1.00 86.31 180 ASP A N 1
ATOM 1435 C CA . ASP A 1 180 ? 22.382 7.526 -13.964 1.00 86.31 180 ASP A CA 1
ATOM 1436 C C . ASP A 1 180 ? 22.071 8.982 -13.557 1.00 86.31 180 ASP A C 1
ATOM 1438 O O . ASP A 1 180 ? 20.981 9.320 -13.080 1.00 86.31 180 ASP A O 1
ATOM 1442 N N . ALA A 1 181 ? 23.085 9.846 -13.642 1.00 88.19 181 ALA A N 1
ATOM 1443 C CA . ALA A 1 181 ? 22.966 11.257 -13.282 1.00 88.19 181 ALA A CA 1
ATOM 1444 C C . ALA A 1 181 ? 22.097 12.061 -14.264 1.00 88.19 181 ALA A C 1
ATOM 1446 O O . ALA A 1 181 ? 21.633 13.133 -13.890 1.00 88.19 181 ALA A O 1
ATOM 1447 N N . THR A 1 182 ? 21.847 11.544 -15.470 1.00 87.06 182 THR A N 1
ATOM 1448 C CA . THR A 1 182 ? 20.970 12.167 -16.469 1.00 87.06 182 THR A CA 1
ATOM 1449 C C . THR A 1 182 ? 19.528 11.679 -16.346 1.00 87.06 182 THR A C 1
ATOM 1451 O O . THR A 1 182 ? 18.735 11.901 -17.248 1.00 87.06 182 THR A O 1
ATOM 1454 N N . ASN A 1 183 ? 19.169 11.032 -15.229 1.00 81.81 183 ASN A N 1
ATOM 1455 C CA . ASN A 1 183 ? 17.863 10.410 -14.999 1.00 81.81 183 ASN A CA 1
ATOM 1456 C C . ASN A 1 183 ? 17.519 9.309 -16.014 1.00 81.81 183 ASN A C 1
ATOM 1458 O O . ASN A 1 183 ? 16.350 9.018 -16.228 1.00 81.81 183 ASN A O 1
ATOM 1462 N N . THR A 1 184 ? 18.510 8.639 -16.598 1.00 83.50 184 THR A N 1
ATOM 1463 C CA . THR A 1 184 ? 18.267 7.525 -17.514 1.00 83.50 184 THR A CA 1
ATOM 1464 C C . THR A 1 184 ? 18.483 6.196 -16.800 1.00 83.50 184 THR A C 1
ATOM 1466 O O . THR A 1 184 ? 19.545 5.951 -16.226 1.00 83.50 184 THR A O 1
ATOM 1469 N N . VAL A 1 185 ? 17.484 5.315 -16.812 1.00 84.44 185 VAL A N 1
ATOM 1470 C CA . VAL A 1 185 ? 17.587 3.950 -16.284 1.00 84.44 185 VAL A CA 1
ATOM 1471 C C . VAL A 1 185 ? 18.481 3.136 -17.199 1.00 84.44 185 VAL A C 1
ATOM 1473 O O . VAL A 1 185 ? 18.201 3.023 -18.390 1.00 84.44 185 VAL A O 1
ATOM 1476 N N . LYS A 1 186 ? 19.544 2.568 -16.625 1.00 85.56 186 LYS A N 1
ATOM 1477 C CA . LYS A 1 186 ? 20.535 1.765 -17.355 1.00 85.56 186 LYS A CA 1
ATOM 1478 C C . LYS A 1 186 ? 20.474 0.280 -17.035 1.00 85.56 186 LYS A C 1
ATOM 1480 O O . LYS A 1 186 ? 20.853 -0.540 -17.858 1.00 85.56 186 LYS A O 1
ATOM 1485 N N . VAL A 1 187 ? 20.030 -0.051 -15.825 1.00 87.06 187 VAL A N 1
ATOM 1486 C CA . VAL A 1 187 ? 19.988 -1.424 -15.315 1.00 87.06 187 VAL A CA 1
ATOM 1487 C C . VAL A 1 187 ? 18.713 -1.606 -14.511 1.00 87.06 187 VAL A C 1
ATOM 1489 O O . VAL A 1 187 ? 18.350 -0.723 -13.733 1.00 87.06 187 VAL A O 1
ATOM 1492 N N . ILE A 1 188 ? 18.080 -2.760 -14.646 1.00 86.81 188 ILE A N 1
ATOM 1493 C CA . ILE A 1 188 ? 16.965 -3.208 -13.822 1.00 86.81 188 ILE A CA 1
ATOM 1494 C C . ILE A 1 188 ? 17.378 -4.470 -13.085 1.00 86.81 188 ILE A C 1
ATOM 1496 O O . ILE A 1 188 ? 18.006 -5.358 -13.650 1.00 86.81 188 ILE A O 1
ATOM 1500 N N . LYS A 1 189 ? 17.033 -4.549 -11.801 1.00 89.06 189 LYS A N 1
ATOM 1501 C CA . LYS A 1 189 ? 17.229 -5.762 -11.008 1.00 89.06 189 LYS A CA 1
ATOM 1502 C C . LYS A 1 189 ? 15.965 -6.124 -10.267 1.00 89.06 189 LYS A C 1
ATOM 1504 O O . LYS A 1 189 ? 15.279 -5.251 -9.743 1.00 89.06 189 LYS A O 1
ATOM 1509 N N . GLU A 1 190 ? 15.711 -7.417 -10.185 1.00 90.25 190 GLU A N 1
ATOM 1510 C CA . GLU A 1 190 ? 14.627 -7.969 -9.389 1.00 90.25 190 GLU A CA 1
ATOM 1511 C C . GLU A 1 190 ? 15.188 -8.482 -8.065 1.00 90.25 190 GLU A C 1
ATOM 1513 O O . GLU A 1 190 ? 16.253 -9.101 -8.014 1.00 90.25 190 GLU A O 1
ATOM 1518 N N . TYR A 1 191 ? 14.469 -8.208 -6.985 1.00 89.56 191 TYR A N 1
ATOM 1519 C CA . TYR A 1 191 ? 14.799 -8.661 -5.646 1.00 89.56 191 TYR A CA 1
ATOM 1520 C C . TYR A 1 191 ? 13.579 -9.330 -5.037 1.00 89.56 191 TYR A C 1
ATOM 1522 O O . TYR A 1 191 ? 12.480 -8.774 -5.057 1.00 89.56 191 TYR A O 1
ATOM 1530 N N . SER A 1 192 ? 13.777 -10.502 -4.443 1.00 90.69 192 SER A N 1
ATOM 1531 C CA . SER A 1 192 ? 12.783 -11.054 -3.529 1.00 90.69 192 SER A CA 1
ATOM 1532 C C . SER A 1 192 ? 12.809 -10.307 -2.193 1.00 90.69 192 SER A C 1
ATOM 1534 O O . SER A 1 192 ? 13.804 -9.669 -1.821 1.00 90.69 192 SER A O 1
ATOM 1536 N N . MET A 1 193 ? 11.752 -10.462 -1.398 1.00 85.44 193 MET A N 1
ATOM 1537 C CA . MET A 1 193 ? 11.754 -9.998 -0.006 1.00 85.44 193 MET A CA 1
ATOM 1538 C C . MET A 1 193 ? 12.925 -10.579 0.808 1.00 85.44 193 MET A C 1
ATOM 1540 O O . MET A 1 193 ? 13.505 -9.878 1.639 1.00 85.44 193 MET A O 1
ATOM 1544 N N . ALA A 1 194 ? 13.331 -11.824 0.536 1.00 86.00 194 ALA A N 1
ATOM 1545 C CA . ALA A 1 194 ? 14.480 -12.457 1.183 1.00 86.00 194 ALA A CA 1
ATOM 1546 C C . ALA A 1 194 ? 15.821 -11.821 0.768 1.00 86.00 194 ALA A C 1
ATOM 1548 O O . ALA A 1 194 ? 16.716 -11.658 1.606 1.00 86.00 194 ALA A O 1
ATOM 1549 N N . ASP A 1 195 ? 15.957 -11.409 -0.496 1.00 87.81 195 ASP A N 1
ATOM 1550 C CA . ASP A 1 195 ? 17.151 -10.708 -0.975 1.00 87.81 195 ASP A CA 1
ATOM 1551 C C . ASP A 1 195 ? 17.332 -9.368 -0.278 1.00 87.81 195 ASP A C 1
ATOM 1553 O O . ASP A 1 195 ? 18.436 -9.066 0.183 1.00 87.81 195 ASP A O 1
ATOM 1557 N N . LEU A 1 196 ? 16.252 -8.592 -0.146 1.00 83.56 196 LEU A N 1
ATOM 1558 C CA . LEU A 1 196 ? 16.287 -7.314 0.564 1.00 83.56 196 LEU A CA 1
ATOM 1559 C C . LEU A 1 196 ? 16.728 -7.509 2.019 1.00 83.56 196 LEU A C 1
ATOM 1561 O O . LEU A 1 196 ? 17.608 -6.793 2.495 1.00 83.56 196 LEU A O 1
ATOM 1565 N N . LEU A 1 197 ? 16.217 -8.529 2.710 1.00 82.38 197 LEU A N 1
ATOM 1566 C CA . LEU A 1 197 ? 16.650 -8.829 4.077 1.00 82.38 197 LEU A CA 1
ATOM 1567 C C . LEU A 1 197 ? 18.134 -9.165 4.157 1.00 82.38 197 LEU A C 1
ATOM 1569 O O . LEU A 1 197 ? 18.849 -8.591 4.980 1.00 82.38 197 LEU A O 1
ATOM 1573 N N . ARG A 1 198 ? 18.625 -10.031 3.268 1.00 82.81 198 ARG A N 1
ATOM 1574 C CA . ARG A 1 198 ? 20.051 -10.372 3.190 1.00 82.81 198 ARG A CA 1
ATOM 1575 C C . ARG A 1 198 ? 20.922 -9.138 2.944 1.00 82.81 198 ARG A C 1
ATOM 1577 O O . ARG A 1 198 ? 21.973 -9.015 3.566 1.00 82.81 198 ARG A O 1
ATOM 1584 N N . LEU A 1 199 ? 20.486 -8.232 2.070 1.00 80.00 199 LEU A N 1
ATOM 1585 C CA . LEU A 1 199 ? 21.206 -6.998 1.742 1.00 80.00 199 LEU A CA 1
ATOM 1586 C C . LEU A 1 199 ? 21.152 -5.954 2.862 1.00 80.00 199 LEU A C 1
ATOM 1588 O O . LEU A 1 199 ? 22.054 -5.128 2.959 1.00 80.00 199 LEU A O 1
ATOM 1592 N N . SER A 1 200 ? 20.112 -5.983 3.694 1.00 75.12 200 SER A N 1
ATOM 1593 C CA . SER A 1 200 ? 19.910 -5.023 4.784 1.00 75.12 200 SER A CA 1
ATOM 1594 C C . SER A 1 200 ? 20.699 -5.339 6.057 1.00 75.12 200 SER A C 1
ATOM 1596 O O . SER A 1 200 ? 20.747 -4.502 6.958 1.00 75.12 200 SER A O 1
ATOM 1598 N N . LYS A 1 201 ? 21.300 -6.532 6.173 1.00 68.44 201 LYS A N 1
ATOM 1599 C CA . LYS A 1 201 ? 22.025 -6.948 7.381 1.00 68.44 201 LYS A CA 1
ATOM 1600 C C . LYS A 1 201 ? 23.263 -6.071 7.637 1.00 68.44 201 LYS A C 1
ATOM 1602 O O . LYS A 1 201 ? 23.948 -5.706 6.684 1.00 68.44 201 LYS A O 1
ATOM 1607 N N . PRO A 1 202 ? 23.585 -5.775 8.911 1.00 64.00 202 PRO A N 1
ATOM 1608 C CA . PRO A 1 202 ? 22.893 -6.211 10.136 1.00 64.00 202 PRO A CA 1
ATOM 1609 C C . PRO A 1 202 ? 21.661 -5.370 10.550 1.00 64.00 202 PRO A C 1
ATOM 1611 O O . PRO A 1 202 ? 21.166 -5.542 11.654 1.00 64.00 202 PRO A O 1
ATOM 1614 N N . TYR A 1 203 ? 21.166 -4.446 9.724 1.00 63.09 203 TYR A N 1
ATOM 1615 C CA . TYR A 1 203 ? 20.323 -3.331 10.180 1.00 63.09 203 TYR A CA 1
ATOM 1616 C C . TYR A 1 203 ? 18.805 -3.568 10.178 1.00 63.09 203 TYR A C 1
ATOM 1618 O O . TYR A 1 203 ? 18.100 -2.867 10.902 1.00 63.09 203 TYR A O 1
ATOM 1626 N N . CYS A 1 204 ? 18.273 -4.494 9.373 1.00 69.94 204 CYS A N 1
ATOM 1627 C CA . CYS A 1 204 ? 16.848 -4.843 9.426 1.00 69.94 204 CYS A CA 1
ATOM 1628 C C . CYS A 1 204 ? 16.661 -6.146 10.205 1.00 69.94 204 CYS A C 1
ATOM 1630 O O . CYS A 1 204 ? 16.988 -7.228 9.713 1.00 69.94 204 CYS A O 1
ATOM 1632 N N . ASP A 1 205 ? 16.125 -6.027 11.417 1.00 77.12 205 ASP A N 1
ATOM 1633 C CA . ASP A 1 205 ? 15.602 -7.156 12.175 1.00 77.12 205 ASP A CA 1
ATOM 1634 C C . ASP A 1 205 ? 14.081 -7.206 11.983 1.00 77.12 205 ASP A C 1
ATOM 1636 O O . ASP A 1 205 ? 13.328 -6.394 12.526 1.00 77.12 205 ASP A O 1
ATOM 1640 N N . VAL A 1 206 ? 13.641 -8.150 11.152 1.00 79.81 206 VAL A N 1
ATOM 1641 C CA . VAL A 1 206 ? 12.226 -8.355 10.813 1.00 79.81 206 VAL A CA 1
ATOM 1642 C C . VAL A 1 206 ? 11.397 -8.670 12.042 1.00 79.81 206 VAL A C 1
ATOM 1644 O O . VAL A 1 206 ? 10.287 -8.156 12.177 1.00 79.81 206 VAL A O 1
ATOM 1647 N N . GLU A 1 207 ? 11.919 -9.512 12.928 1.00 80.12 207 GLU A N 1
ATOM 1648 C CA . GLU A 1 207 ? 11.182 -9.927 14.113 1.00 80.12 207 GLU A CA 1
ATOM 1649 C C . GLU A 1 207 ? 11.088 -8.767 15.098 1.00 80.12 207 GLU A C 1
ATOM 1651 O O . GLU A 1 207 ? 10.014 -8.530 15.646 1.00 80.12 207 GLU A O 1
ATOM 1656 N N . LEU A 1 208 ? 12.128 -7.937 15.214 1.00 79.38 208 LEU A N 1
ATOM 1657 C CA . LEU A 1 208 ? 12.039 -6.687 15.969 1.00 79.38 208 LEU A CA 1
ATOM 1658 C C . LEU A 1 208 ? 10.986 -5.732 15.382 1.00 79.38 208 LEU A C 1
ATOM 1660 O O . LEU A 1 208 ? 10.186 -5.169 16.133 1.00 79.38 208 LEU A O 1
ATOM 1664 N N . CYS A 1 209 ? 10.935 -5.563 14.054 1.00 80.81 209 CYS A N 1
ATOM 1665 C CA . CYS A 1 209 ? 9.913 -4.739 13.398 1.00 80.81 209 CYS A CA 1
ATOM 1666 C C . CYS A 1 209 ? 8.494 -5.263 13.660 1.00 80.81 209 CYS A C 1
ATOM 1668 O O . CYS A 1 209 ? 7.595 -4.477 13.976 1.00 80.81 209 CYS A O 1
ATOM 1670 N N . LYS A 1 210 ? 8.281 -6.580 13.563 1.00 84.06 210 LYS A N 1
ATOM 1671 C CA . LYS A 1 210 ? 6.972 -7.185 13.831 1.00 84.06 210 LYS A CA 1
ATOM 1672 C C . LYS A 1 210 ? 6.591 -7.113 15.306 1.00 84.06 210 LYS A C 1
ATOM 1674 O O . LYS A 1 210 ? 5.438 -6.820 15.624 1.00 84.06 210 LYS A O 1
ATOM 1679 N N . THR A 1 211 ? 7.536 -7.340 16.212 1.00 83.75 211 THR A N 1
ATOM 1680 C CA . THR A 1 211 ? 7.324 -7.208 17.658 1.00 83.75 211 THR A CA 1
ATOM 1681 C C . THR A 1 211 ? 6.951 -5.775 18.009 1.00 83.75 211 THR A C 1
ATOM 1683 O O . THR A 1 211 ? 5.953 -5.552 18.694 1.00 83.75 211 THR A O 1
ATOM 1686 N N . TYR A 1 212 ? 7.664 -4.793 17.453 1.00 81.75 212 TYR A N 1
ATOM 1687 C CA . TYR A 1 212 ? 7.329 -3.383 17.620 1.00 81.75 212 TYR A CA 1
ATOM 1688 C C . TYR A 1 212 ? 5.905 -3.071 17.150 1.00 81.75 212 TYR A C 1
ATOM 1690 O O . TYR A 1 212 ? 5.108 -2.528 17.917 1.00 81.75 212 TYR A O 1
ATOM 1698 N N . LEU A 1 213 ? 5.557 -3.458 15.918 1.00 85.62 213 LEU A N 1
ATOM 1699 C CA . LEU A 1 213 ? 4.219 -3.220 15.377 1.00 85.62 213 LEU A CA 1
ATOM 1700 C C . LEU A 1 213 ? 3.139 -3.916 16.218 1.00 85.62 213 LEU A C 1
ATOM 1702 O O . LEU A 1 213 ? 2.103 -3.318 16.496 1.00 85.62 213 LEU A O 1
ATOM 1706 N N . THR A 1 214 ? 3.402 -5.132 16.705 1.00 86.94 214 THR A N 1
ATOM 1707 C CA . THR A 1 214 ? 2.500 -5.849 17.618 1.00 86.94 214 THR A CA 1
ATOM 1708 C C . THR A 1 214 ? 2.241 -5.044 18.888 1.00 86.94 214 THR A C 1
ATOM 1710 O O . THR A 1 214 ? 1.085 -4.873 19.275 1.00 86.94 214 THR A O 1
ATOM 1713 N N . VAL A 1 215 ? 3.292 -4.540 19.542 1.00 83.94 215 VAL A N 1
ATOM 1714 C CA . VAL A 1 215 ? 3.159 -3.749 20.776 1.00 83.94 215 VAL A CA 1
ATOM 1715 C C . VAL A 1 215 ? 2.372 -2.466 20.518 1.00 83.94 215 VAL A C 1
ATOM 1717 O O . VAL A 1 215 ? 1.464 -2.144 21.289 1.00 83.94 215 VAL A O 1
ATOM 1720 N N . VAL A 1 216 ? 2.662 -1.768 19.418 1.00 85.69 216 VAL A N 1
ATOM 1721 C CA . VAL A 1 216 ? 1.932 -0.555 19.024 1.00 85.69 216 VAL A CA 1
ATOM 1722 C C . VAL A 1 216 ? 0.449 -0.862 18.809 1.00 85.69 216 VAL A C 1
ATOM 1724 O O . VAL A 1 216 ? -0.396 -0.226 19.436 1.00 85.69 216 VAL A O 1
ATOM 1727 N N . LEU A 1 217 ? 0.116 -1.871 18.001 1.00 89.25 217 LEU A N 1
ATOM 1728 C CA . LEU A 1 217 ? -1.273 -2.238 17.706 1.00 89.25 217 LEU A CA 1
ATOM 1729 C C . LEU A 1 217 ? -2.036 -2.694 18.959 1.00 89.25 217 LEU A C 1
ATOM 1731 O O . LEU A 1 217 ? -3.177 -2.277 19.169 1.00 89.25 217 LEU A O 1
ATOM 1735 N N . LYS A 1 218 ? -1.410 -3.510 19.823 1.00 88.62 218 LYS A N 1
ATOM 1736 C CA . LYS A 1 218 ? -2.007 -3.916 21.110 1.00 88.62 218 LYS A CA 1
ATOM 1737 C C . LYS A 1 218 ? -2.273 -2.706 21.991 1.00 88.62 218 LYS A C 1
ATOM 1739 O O . LYS A 1 218 ? -3.337 -2.625 22.597 1.00 88.62 218 LYS A O 1
ATOM 1744 N N . THR A 1 219 ? -1.340 -1.760 22.027 1.00 86.50 219 THR A N 1
ATOM 1745 C CA . THR A 1 219 ? -1.503 -0.556 22.835 1.00 86.50 219 THR A CA 1
ATOM 1746 C C . THR A 1 219 ? -2.630 0.319 22.307 1.00 86.50 219 THR A C 1
ATOM 1748 O O . THR A 1 219 ? -3.488 0.710 23.090 1.00 86.50 219 THR A O 1
ATOM 1751 N N . ILE A 1 220 ? -2.695 0.566 20.995 1.00 88.62 220 ILE A N 1
ATOM 1752 C CA . ILE A 1 220 ? -3.804 1.315 20.385 1.00 88.62 220 ILE A CA 1
ATOM 1753 C C . ILE A 1 220 ? -5.139 0.671 20.777 1.00 88.62 220 ILE A C 1
ATOM 1755 O O . ILE A 1 220 ? -6.013 1.351 21.310 1.00 88.62 220 ILE A O 1
ATOM 1759 N N . LYS A 1 221 ? -5.264 -0.652 20.617 1.00 90.00 221 LYS A N 1
ATOM 1760 C CA . LYS A 1 221 ? -6.484 -1.394 20.966 1.00 90.00 221 LYS A CA 1
ATOM 1761 C C . LYS A 1 221 ? -6.851 -1.306 22.454 1.00 90.00 221 LYS A C 1
ATOM 1763 O O . LYS A 1 221 ? -8.030 -1.280 22.782 1.00 90.00 221 LYS A O 1
ATOM 1768 N N . GLN A 1 222 ? -5.867 -1.284 23.352 1.00 89.44 222 GLN A N 1
ATOM 1769 C CA . GLN A 1 222 ? -6.092 -1.175 24.800 1.00 89.44 222 GLN A CA 1
ATOM 1770 C C . GLN A 1 222 ? -6.373 0.263 25.261 1.00 89.44 222 GLN A C 1
ATOM 1772 O O . GLN A 1 222 ? -7.012 0.459 26.293 1.00 89.44 222 GLN A O 1
ATOM 1777 N N . SER A 1 223 ? -5.867 1.263 24.540 1.00 90.00 223 SER A N 1
ATOM 1778 C CA . SER A 1 223 ? -5.968 2.677 24.910 1.00 90.00 223 SER A CA 1
ATOM 1779 C C . SER A 1 223 ? -7.207 3.372 24.350 1.00 90.00 223 SER A C 1
ATOM 1781 O O . SER A 1 223 ? -7.769 4.228 25.030 1.00 90.00 223 SER A O 1
ATOM 1783 N N . VAL A 1 224 ? -7.639 3.022 23.136 1.00 90.94 224 VAL A N 1
ATOM 1784 C CA . VAL A 1 224 ? -8.795 3.643 22.472 1.00 90.94 224 VAL A CA 1
ATOM 1785 C C . VAL A 1 224 ? -10.083 2.992 22.982 1.00 90.94 224 VAL A C 1
ATOM 1787 O O . VAL A 1 224 ? -10.557 2.004 22.427 1.00 90.94 224 VAL A O 1
ATOM 1790 N N . THR A 1 225 ? -10.619 3.514 24.087 1.00 92.44 225 THR A N 1
ATOM 1791 C CA . THR A 1 225 ? -11.792 2.946 24.783 1.00 92.44 225 THR A CA 1
ATOM 1792 C C . THR A 1 225 ? -13.060 3.783 24.639 1.00 92.44 225 THR A C 1
ATOM 1794 O O . THR A 1 225 ? -14.165 3.253 24.754 1.00 92.44 225 THR A O 1
ATOM 1797 N N . LYS A 1 226 ? -12.921 5.089 24.398 1.00 91.25 226 LYS A N 1
ATOM 1798 C CA . LYS A 1 226 ? -14.045 5.993 24.138 1.00 91.25 226 LYS A CA 1
ATOM 1799 C C . LYS A 1 226 ? -14.431 5.935 22.662 1.00 91.25 226 LYS A C 1
ATOM 1801 O O . LYS A 1 226 ? -13.580 5.754 21.796 1.00 91.25 226 LYS A O 1
ATOM 1806 N N . ASP A 1 227 ? -15.720 6.117 22.400 1.00 87.75 227 ASP A N 1
ATOM 1807 C CA . ASP A 1 227 ? -16.263 6.118 21.043 1.00 87.75 227 ASP A CA 1
ATOM 1808 C C . ASP A 1 227 ? -15.760 7.322 20.224 1.00 87.75 227 ASP A C 1
ATOM 1810 O O . ASP A 1 227 ? -15.363 8.348 20.791 1.00 87.75 227 ASP A O 1
ATOM 1814 N N . TYR A 1 228 ? -15.797 7.209 18.894 1.00 84.56 228 TYR A N 1
ATOM 1815 C CA . TYR A 1 228 ? -15.176 8.167 17.962 1.00 84.56 228 TYR A CA 1
ATOM 1816 C C . TYR A 1 228 ? -15.690 9.608 18.131 1.00 84.56 228 TYR A C 1
ATOM 1818 O O . TYR A 1 228 ? -14.970 10.568 17.872 1.00 84.56 228 TYR A O 1
ATOM 1826 N N . ASN A 1 229 ? -16.936 9.765 18.584 1.00 84.75 229 ASN A N 1
ATOM 1827 C CA . ASN A 1 229 ? -17.594 11.050 18.816 1.00 84.75 229 ASN A CA 1
ATOM 1828 C C . ASN A 1 229 ? -17.398 11.601 20.237 1.00 84.75 229 ASN A C 1
ATOM 1830 O O . ASN A 1 229 ? -17.969 12.639 20.557 1.00 84.75 229 ASN A O 1
ATOM 1834 N N . LYS A 1 230 ? -16.646 10.911 21.104 1.00 89.06 230 LYS A N 1
ATOM 1835 C CA . LYS A 1 230 ? -16.392 11.316 22.500 1.00 89.06 230 LYS A CA 1
ATOM 1836 C C . LYS A 1 230 ? -14.948 11.712 22.754 1.00 89.06 230 LYS A C 1
ATOM 1838 O O . LYS A 1 230 ? -14.696 12.512 23.652 1.00 89.06 230 LYS A O 1
ATOM 1843 N N . CYS A 1 231 ? -14.000 11.138 22.019 1.00 88.75 231 CYS A N 1
ATOM 1844 C CA . CYS A 1 231 ? -12.588 11.438 22.198 1.00 88.75 231 CYS A CA 1
ATOM 1845 C C . CYS A 1 231 ? -11.785 11.094 20.950 1.00 88.75 231 CYS A C 1
ATOM 1847 O O . CYS A 1 231 ? -12.042 10.087 20.292 1.00 88.75 231 CYS A O 1
ATOM 1849 N N . ILE A 1 232 ? -10.771 11.909 20.679 1.00 88.06 232 ILE A N 1
ATOM 1850 C CA . ILE A 1 232 ? -9.756 11.622 19.675 1.00 88.06 232 ILE A CA 1
ATOM 1851 C C . ILE A 1 232 ? -8.454 11.310 20.397 1.00 88.06 232 ILE A C 1
ATOM 1853 O O . ILE A 1 232 ? -7.985 12.083 21.232 1.00 88.06 232 ILE A O 1
ATOM 1857 N N . TYR A 1 233 ? -7.877 10.163 20.059 1.00 87.50 233 TYR A N 1
ATOM 1858 C CA . TYR A 1 233 ? -6.609 9.699 20.600 1.00 87.50 233 TYR A CA 1
ATOM 1859 C C . TYR A 1 233 ? -5.507 9.972 19.585 1.00 87.50 233 TYR A C 1
ATOM 1861 O O . TYR A 1 233 ? -5.545 9.450 18.470 1.00 87.50 233 TYR A O 1
ATOM 1869 N N . LYS A 1 234 ? -4.506 10.761 19.972 1.00 87.44 234 LYS A N 1
ATOM 1870 C CA . LYS A 1 234 ? -3.315 10.984 19.154 1.00 87.44 234 LYS A CA 1
ATOM 1871 C C . LYS A 1 234 ? -2.125 10.259 19.739 1.00 87.44 234 LYS A C 1
ATOM 1873 O O . LYS A 1 234 ? -1.828 10.382 20.926 1.00 87.44 234 LYS A O 1
ATOM 1878 N N . PHE A 1 235 ? -1.413 9.560 18.870 1.00 86.38 235 PHE A N 1
ATOM 1879 C CA . PHE A 1 235 ? -0.183 8.867 19.204 1.00 86.38 235 PHE A CA 1
ATOM 1880 C C . PHE A 1 235 ? 0.989 9.615 18.568 1.00 86.38 235 PHE A C 1
ATOM 1882 O O . PHE A 1 235 ? 1.091 9.696 17.345 1.00 86.38 235 PHE A O 1
ATOM 1889 N N . HIS A 1 236 ? 1.875 10.160 19.395 1.00 83.38 236 HIS A N 1
ATOM 1890 C CA . HIS A 1 236 ? 3.062 10.887 18.963 1.00 83.38 236 HIS A CA 1
ATOM 1891 C C . HIS A 1 236 ? 4.299 10.046 19.230 1.00 83.38 236 HIS A C 1
ATOM 1893 O O . HIS A 1 236 ? 4.544 9.597 20.351 1.00 83.38 236 HIS A O 1
ATOM 1899 N N . ARG A 1 237 ? 5.113 9.841 18.198 1.00 76.69 237 ARG A N 1
ATOM 1900 C CA . ARG A 1 237 ? 6.426 9.228 18.366 1.00 76.69 237 ARG A CA 1
ATOM 1901 C C . ARG A 1 237 ? 7.420 10.314 18.749 1.00 76.69 237 ARG A C 1
ATOM 1903 O O . ARG A 1 237 ? 7.670 11.217 17.954 1.00 76.69 237 ARG A O 1
ATOM 1910 N N . GLN A 1 238 ? 8.006 10.204 19.935 1.00 69.31 238 GLN A N 1
ATOM 1911 C CA . GLN A 1 238 ? 9.076 11.115 20.323 1.00 69.31 238 GLN A CA 1
ATOM 1912 C C . GLN A 1 238 ? 10.381 10.744 19.592 1.00 69.31 238 GLN A C 1
ATOM 1914 O O . GLN A 1 238 ? 10.654 9.552 19.389 1.00 69.31 238 GLN A O 1
ATOM 1919 N N . PRO A 1 239 ? 11.201 11.731 19.187 1.00 64.50 239 PRO A N 1
ATOM 1920 C CA . PRO A 1 239 ? 12.543 11.467 18.688 1.00 64.50 239 PRO A CA 1
ATOM 1921 C C . PRO A 1 239 ? 13.345 10.740 19.768 1.00 64.50 239 PRO A C 1
ATOM 1923 O O . PRO A 1 239 ? 13.341 11.146 20.931 1.00 64.50 239 PRO A O 1
ATOM 1926 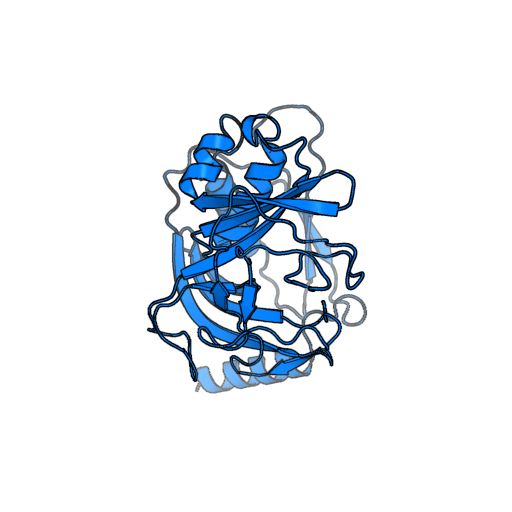N N . VAL A 1 240 ? 14.037 9.666 19.395 1.00 62.50 240 VAL A N 1
ATOM 1927 C CA . VAL A 1 240 ? 14.909 8.943 20.325 1.00 62.50 240 VAL A CA 1
ATOM 1928 C C . VAL A 1 240 ? 16.092 9.856 20.647 1.00 62.50 240 VAL A C 1
ATOM 1930 O O . VAL A 1 240 ? 16.978 10.030 19.815 1.00 62.50 240 VAL A O 1
ATOM 1933 N N . LYS A 1 241 ? 16.098 10.470 21.835 1.00 55.72 241 LYS A N 1
ATOM 1934 C CA . LYS A 1 241 ? 17.317 11.070 22.389 1.00 55.72 241 LYS A CA 1
ATOM 1935 C C . LYS A 1 241 ? 18.210 9.914 22.822 1.00 55.72 241 LYS A C 1
ATOM 1937 O O . LYS A 1 241 ? 17.738 9.029 23.527 1.00 55.72 241 LYS A O 1
ATOM 1942 N N . GLU A 1 242 ? 19.450 9.891 22.350 1.00 50.41 242 GLU A N 1
ATOM 1943 C CA . GLU A 1 242 ? 20.442 8.834 22.579 1.00 50.41 242 GLU A CA 1
ATOM 1944 C C . GLU A 1 242 ? 20.618 8.508 24.069 1.00 50.41 242 GLU A C 1
ATOM 1946 O O . GLU A 1 242 ? 21.483 9.061 24.726 1.00 50.41 242 GLU A O 1
ATOM 1951 N N . THR A 1 243 ? 19.798 7.620 24.628 1.00 47.03 243 THR A N 1
ATOM 1952 C CA . THR A 1 243 ? 20.060 6.926 25.895 1.00 47.03 243 THR A CA 1
ATOM 1953 C C . THR A 1 243 ? 19.175 5.677 25.961 1.00 47.03 243 THR A C 1
ATOM 1955 O O . THR A 1 243 ? 17.956 5.761 26.035 1.00 47.03 243 THR A O 1
ATOM 1958 N N . ASN A 1 244 ? 19.828 4.513 25.919 1.00 45.97 244 ASN A N 1
ATOM 1959 C CA . ASN A 1 244 ? 19.315 3.154 26.147 1.00 45.97 244 ASN A CA 1
ATOM 1960 C C . ASN A 1 244 ? 18.275 2.596 25.144 1.00 45.97 244 ASN A C 1
ATOM 1962 O O . ASN A 1 244 ? 17.128 3.017 25.041 1.00 45.97 244 ASN A O 1
ATOM 1966 N N . LYS A 1 245 ? 18.718 1.568 24.410 1.00 49.12 245 LYS A N 1
ATOM 1967 C CA . LYS A 1 245 ? 18.152 0.982 23.180 1.00 49.12 245 LYS A CA 1
ATOM 1968 C C . LYS A 1 245 ? 16.809 0.230 23.289 1.00 49.12 245 LYS A C 1
ATOM 1970 O O . LYS A 1 245 ? 16.480 -0.495 22.360 1.00 49.12 245 LYS A O 1
ATOM 1975 N N . GLU A 1 246 ? 16.010 0.375 24.342 1.00 52.88 246 GLU A N 1
ATOM 1976 C CA . GLU A 1 246 ? 14.885 -0.562 24.574 1.00 52.88 246 GLU A CA 1
ATOM 1977 C C . GLU A 1 246 ? 13.515 0.087 24.815 1.00 52.88 246 GLU A C 1
ATOM 1979 O O . GLU A 1 246 ? 12.522 -0.604 25.022 1.00 52.88 246 GLU A O 1
ATOM 1984 N N . VAL A 1 247 ? 13.403 1.415 24.720 1.00 53.12 247 VAL A N 1
ATOM 1985 C CA . VAL A 1 247 ? 12.111 2.097 24.881 1.00 53.12 247 VAL A CA 1
ATOM 1986 C C . VAL A 1 247 ? 11.882 3.038 23.707 1.00 53.12 247 VAL A C 1
ATOM 1988 O O . VAL A 1 247 ? 12.600 4.019 23.538 1.00 53.12 247 VAL A O 1
ATOM 1991 N N . LEU A 1 248 ? 10.870 2.747 22.886 1.00 62.19 248 LEU A N 1
ATOM 1992 C CA . LEU A 1 248 ? 10.347 3.690 21.895 1.00 62.19 248 LEU A CA 1
ATOM 1993 C C . LEU A 1 248 ? 9.106 4.358 22.500 1.00 62.19 248 LEU A C 1
ATOM 1995 O O . LEU A 1 248 ? 8.010 3.808 22.376 1.00 62.19 248 LEU A O 1
ATOM 1999 N N . PRO A 1 249 ? 9.251 5.516 23.173 1.00 63.56 249 PRO A N 1
ATOM 2000 C CA . PRO A 1 249 ? 8.126 6.183 23.805 1.00 63.56 249 PRO A CA 1
ATOM 2001 C C . PRO A 1 249 ? 7.130 6.652 22.740 1.00 63.56 249 PRO A C 1
ATOM 2003 O O . PRO A 1 249 ? 7.411 7.539 21.929 1.00 63.56 249 PRO A O 1
ATOM 2006 N N . LEU A 1 250 ? 5.952 6.035 22.758 1.00 73.50 250 LEU A N 1
ATOM 2007 C CA . LEU A 1 250 ? 4.768 6.521 22.071 1.00 73.50 250 LEU A CA 1
ATOM 2008 C C . LEU A 1 250 ? 3.952 7.318 23.093 1.00 73.50 250 LEU A C 1
ATOM 2010 O O . LEU A 1 250 ? 3.488 6.762 24.085 1.00 73.50 250 LEU A O 1
ATOM 2014 N N . GLU A 1 251 ? 3.834 8.625 22.892 1.00 81.38 251 GLU A N 1
ATOM 2015 C CA . GLU A 1 251 ? 3.043 9.503 23.751 1.00 81.38 251 GLU A CA 1
ATOM 2016 C C . GLU A 1 251 ? 1.594 9.516 23.272 1.00 81.38 251 GLU A C 1
ATOM 2018 O O . GLU A 1 251 ? 1.314 9.787 22.106 1.00 81.38 251 GLU A O 1
ATOM 2023 N N . LEU A 1 252 ? 0.673 9.234 24.187 1.00 86.00 252 LEU A N 1
ATOM 2024 C CA . LEU A 1 252 ? -0.761 9.305 23.946 1.00 86.00 252 LEU A CA 1
ATOM 2025 C C . LEU A 1 252 ? -1.321 10.620 24.487 1.00 86.00 252 LEU A C 1
ATOM 2027 O O . LEU A 1 252 ? -1.129 10.934 25.664 1.00 86.00 252 LEU A O 1
ATOM 2031 N N . THR A 1 253 ? -2.068 11.344 23.659 1.00 87.94 253 THR A N 1
ATOM 2032 C CA . THR A 1 253 ? -2.901 12.465 24.098 1.00 87.94 253 THR A CA 1
ATOM 2033 C C . THR A 1 253 ? -4.362 12.210 23.750 1.00 87.94 253 THR A C 1
ATOM 2035 O O . THR A 1 253 ? -4.681 11.636 22.712 1.00 87.94 253 THR A O 1
ATOM 2038 N N . GLU A 1 254 ? -5.244 12.622 24.655 1.00 89.81 254 GLU A N 1
ATOM 2039 C CA . GLU A 1 254 ? -6.690 12.623 24.454 1.00 89.81 254 GLU A CA 1
ATOM 2040 C C . GLU A 1 254 ? -7.132 14.055 24.187 1.00 89.81 254 GLU A C 1
ATOM 2042 O O . GLU A 1 254 ? -6.771 14.964 24.937 1.00 89.81 254 GLU A O 1
ATOM 2047 N N . GLU A 1 255 ? -7.919 14.245 23.139 1.00 87.50 255 GLU A N 1
ATOM 2048 C CA . GLU A 1 255 ? -8.504 15.530 22.783 1.00 87.50 255 GLU A CA 1
ATOM 2049 C C . GLU A 1 255 ? -10.023 15.404 22.683 1.00 87.50 255 GLU A C 1
ATOM 2051 O O . GLU A 1 255 ? -10.567 14.321 22.422 1.00 87.50 255 GLU A O 1
ATOM 2056 N N . ALA A 1 256 ? -10.713 16.524 22.911 1.00 84.38 256 ALA A N 1
ATOM 2057 C CA . ALA A 1 256 ? -12.134 16.609 22.619 1.00 84.38 256 ALA A CA 1
ATOM 2058 C C . ALA A 1 256 ? -12.358 16.370 21.112 1.00 84.38 256 ALA A C 1
ATOM 2060 O O . ALA A 1 256 ? -11.525 16.787 20.300 1.00 84.38 256 ALA A O 1
ATOM 2061 N N . PRO A 1 257 ? -13.464 15.716 20.719 1.00 79.19 257 PRO A N 1
ATOM 2062 C CA . PRO A 1 257 ? -13.828 15.575 19.319 1.00 79.19 257 PRO A CA 1
ATOM 2063 C C . PRO A 1 257 ? -13.910 16.954 18.681 1.00 79.19 257 PRO A C 1
ATOM 2065 O O . PRO A 1 257 ? -14.665 17.813 19.133 1.00 79.19 257 PRO A O 1
ATOM 2068 N N . ASN A 1 258 ? -13.132 17.159 17.628 1.00 73.12 258 ASN A N 1
ATOM 2069 C CA . ASN A 1 258 ? -13.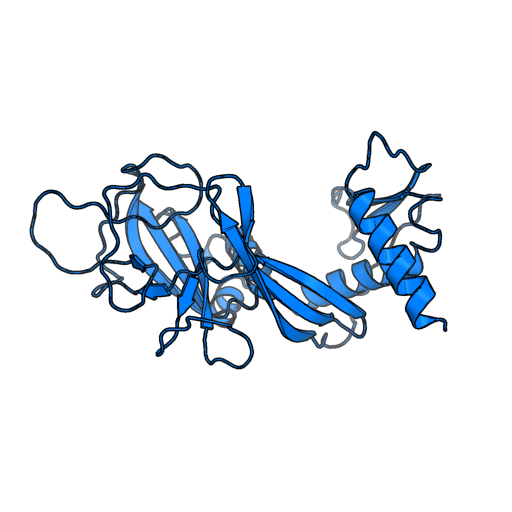207 18.365 16.828 1.00 73.12 258 ASN A CA 1
ATOM 2070 C C . ASN A 1 258 ? -13.528 17.961 15.389 1.00 73.12 258 ASN A C 1
ATOM 2072 O O . ASN A 1 258 ? -12.641 17.587 14.621 1.00 73.12 258 ASN A O 1
ATOM 2076 N N . ASN A 1 259 ? -14.816 18.020 15.050 1.00 66.00 259 ASN A N 1
ATOM 2077 C CA . ASN A 1 259 ? -15.322 17.640 13.731 1.00 66.00 259 ASN A CA 1
ATOM 2078 C C . ASN A 1 259 ? -14.819 18.562 12.609 1.00 66.00 259 ASN A C 1
ATOM 2080 O O . ASN A 1 259 ? -14.887 18.172 11.449 1.00 66.00 259 ASN A O 1
ATOM 2084 N N . GLU A 1 260 ? -14.306 19.751 12.933 1.00 68.88 260 GLU A N 1
ATOM 2085 C CA . GLU A 1 260 ? -13.718 20.671 11.955 1.00 68.88 260 GLU A CA 1
ATOM 2086 C C . GLU A 1 260 ? -12.259 20.305 11.653 1.00 68.88 260 GLU A C 1
ATOM 2088 O O . GLU A 1 260 ? -11.814 20.389 10.511 1.00 68.88 260 GLU A O 1
ATOM 2093 N N . MET A 1 261 ? -11.517 19.840 12.664 1.00 63.66 261 MET A N 1
ATOM 2094 C CA . MET A 1 261 ? -10.083 19.548 12.551 1.00 63.66 261 MET A CA 1
ATOM 2095 C C . MET A 1 261 ? -9.788 18.098 12.133 1.00 63.66 261 MET A C 1
ATOM 2097 O O . MET A 1 261 ? -8.769 17.827 11.499 1.00 63.66 261 MET A O 1
ATOM 2101 N N . TYR A 1 262 ? -10.681 17.158 12.456 1.00 62.47 262 TYR A N 1
ATOM 2102 C CA . TYR A 1 262 ? -10.485 15.719 12.254 1.00 62.47 262 TYR A CA 1
ATOM 2103 C C . TYR A 1 262 ? -11.564 15.113 11.357 1.00 62.47 262 TYR A C 1
ATOM 2105 O O . TYR A 1 262 ? -12.258 14.161 11.707 1.00 62.47 262 TYR A O 1
ATOM 2113 N N . LEU A 1 263 ? -11.662 15.648 10.141 1.00 63.03 263 LEU A N 1
ATOM 2114 C CA . LEU A 1 263 ? -12.564 15.216 9.065 1.00 63.03 263 LEU A CA 1
ATOM 2115 C C . LEU A 1 263 ? -12.235 13.832 8.459 1.00 63.03 263 LEU A C 1
ATOM 2117 O O . LEU A 1 263 ? -12.653 13.551 7.329 1.00 63.03 263 LEU A O 1
ATOM 2121 N N . PHE A 1 264 ? -11.472 12.981 9.158 1.00 77.94 264 PHE A N 1
ATOM 2122 C CA . PHE A 1 264 ? -11.025 11.686 8.634 1.00 77.94 264 PHE A CA 1
ATOM 2123 C C . PHE A 1 264 ? -12.129 10.616 8.657 1.00 77.94 264 PHE A C 1
ATOM 2125 O O . PHE A 1 264 ? -12.117 9.727 7.812 1.00 77.94 264 PHE A O 1
ATOM 2132 N N . LEU A 1 265 ? -13.132 10.733 9.539 1.00 84.19 265 LEU A N 1
ATOM 2133 C CA . LEU A 1 265 ? -14.378 9.960 9.451 1.00 84.19 265 LEU A CA 1
ATOM 2134 C C . LEU A 1 265 ? -15.481 10.834 8.853 1.00 84.19 265 LEU A C 1
ATOM 2136 O O . LEU A 1 265 ? -15.994 11.745 9.502 1.00 84.19 265 LEU A O 1
ATOM 2140 N N . LYS A 1 266 ? -15.853 10.571 7.598 1.00 85.81 266 LYS A N 1
ATOM 2141 C CA . LYS A 1 266 ? -16.875 11.368 6.911 1.00 85.81 266 LYS A CA 1
ATOM 2142 C C . LYS A 1 266 ? -18.280 11.083 7.466 1.00 85.81 266 LYS A C 1
ATOM 2144 O O . LYS A 1 266 ? -18.588 9.921 7.737 1.00 85.81 266 LYS A O 1
ATOM 2149 N N . PRO A 1 267 ? -19.172 12.091 7.558 1.00 87.56 267 PRO A N 1
ATOM 2150 C CA . PRO A 1 267 ? -20.525 11.902 8.090 1.00 87.56 267 PRO A CA 1
ATOM 2151 C C . PRO A 1 267 ? -21.325 10.798 7.388 1.00 87.56 267 PRO A C 1
ATOM 2153 O O . PRO A 1 267 ? -21.987 10.005 8.050 1.00 87.56 267 PRO A O 1
ATOM 2156 N N . TRP A 1 268 ? -21.216 10.697 6.058 1.00 90.06 268 TRP A N 1
ATOM 2157 C CA . TRP A 1 268 ? -21.894 9.653 5.282 1.00 90.06 268 TRP A CA 1
ATOM 2158 C C . TRP A 1 268 ? -21.419 8.241 5.661 1.00 90.06 268 TRP A C 1
ATOM 2160 O O . TRP A 1 268 ? -22.222 7.310 5.706 1.00 90.06 268 TRP A O 1
ATOM 2170 N N . PHE A 1 269 ? -20.128 8.080 5.974 1.00 89.44 269 PHE A N 1
ATOM 2171 C CA . PHE A 1 269 ? -19.553 6.799 6.382 1.00 89.44 269 PHE A CA 1
ATOM 2172 C C . PHE A 1 269 ? -20.060 6.412 7.767 1.00 89.44 269 PHE A C 1
ATOM 2174 O O . PHE A 1 269 ? -20.535 5.296 7.968 1.00 89.44 269 PHE A O 1
ATOM 2181 N N . VAL A 1 270 ? -20.019 7.362 8.703 1.00 89.56 270 VAL A N 1
ATOM 2182 C CA . VAL A 1 270 ? -20.510 7.181 10.072 1.00 89.56 270 VAL A CA 1
ATOM 2183 C C . VAL A 1 270 ? -21.989 6.792 10.072 1.00 89.56 270 VAL A C 1
ATOM 2185 O O . VAL A 1 270 ? -22.360 5.808 10.707 1.00 89.56 270 VAL A O 1
ATOM 2188 N N . ALA A 1 271 ? -22.828 7.506 9.316 1.00 91.31 271 ALA A N 1
ATOM 2189 C CA . ALA A 1 271 ? -24.257 7.214 9.223 1.00 91.31 271 ALA A CA 1
ATOM 2190 C C . ALA A 1 271 ? -24.526 5.776 8.743 1.00 91.31 271 ALA A C 1
ATOM 2192 O O . ALA A 1 271 ? -25.310 5.054 9.364 1.00 91.31 271 ALA A O 1
ATOM 2193 N N . LYS A 1 272 ? -23.821 5.341 7.689 1.00 93.19 272 LYS A N 1
ATOM 2194 C CA . LYS A 1 272 ? -23.937 3.987 7.129 1.00 93.19 272 LYS A CA 1
ATOM 2195 C C . LYS A 1 272 ? -23.415 2.909 8.086 1.00 93.19 272 LYS A C 1
ATOM 2197 O O . LYS A 1 272 ? -24.025 1.851 8.217 1.00 93.19 272 LYS A O 1
ATOM 2202 N N . ALA A 1 273 ? -22.310 3.171 8.784 1.00 90.38 273 ALA A N 1
ATOM 2203 C CA . ALA A 1 273 ? -21.759 2.250 9.777 1.00 90.38 273 ALA A CA 1
ATOM 2204 C C . ALA A 1 273 ? -22.717 2.050 10.965 1.00 90.38 273 ALA A C 1
ATOM 2206 O O . ALA A 1 273 ? -22.918 0.924 11.419 1.00 90.38 273 ALA A O 1
ATOM 2207 N N . GLU A 1 274 ? -23.352 3.123 11.437 1.00 91.00 274 GLU A N 1
ATOM 2208 C CA . GLU A 1 274 ? -24.344 3.063 12.513 1.00 91.00 274 GLU A CA 1
ATOM 2209 C C . GLU A 1 274 ? -25.633 2.345 12.091 1.00 91.00 274 GLU A C 1
ATOM 2211 O O . GLU A 1 274 ? -26.225 1.602 12.875 1.00 91.00 274 GLU A O 1
ATOM 2216 N N . GLU A 1 275 ? -26.067 2.508 10.841 1.00 94.44 275 GLU A N 1
ATOM 2217 C CA . GLU A 1 275 ? -27.167 1.720 10.276 1.00 94.44 275 GLU A CA 1
ATOM 2218 C C . GLU A 1 275 ? -26.841 0.220 10.255 1.00 94.44 275 GLU A C 1
ATOM 2220 O O . GLU A 1 275 ? -27.641 -0.600 10.716 1.00 94.44 275 GLU A O 1
ATOM 2225 N N . TYR A 1 276 ? -25.638 -0.141 9.801 1.00 92.38 276 TYR A N 1
ATOM 2226 C CA . TYR A 1 276 ? -25.179 -1.528 9.805 1.00 92.38 276 TYR A CA 1
ATOM 2227 C C . TYR A 1 276 ? -25.132 -2.112 11.227 1.00 92.38 276 TYR A C 1
ATOM 2229 O O . TYR A 1 276 ? -25.609 -3.219 11.461 1.00 92.38 276 TYR A O 1
ATOM 2237 N N . ARG A 1 277 ? -24.643 -1.356 12.220 1.00 89.31 277 ARG A N 1
ATOM 2238 C CA . ARG A 1 277 ? -24.642 -1.796 13.630 1.00 89.31 277 ARG A CA 1
ATOM 2239 C C . ARG A 1 277 ? -26.046 -2.099 14.151 1.00 89.31 277 ARG A C 1
ATOM 2241 O O . ARG A 1 277 ? -26.239 -3.124 14.797 1.00 89.31 277 ARG A O 1
ATOM 2248 N N . ARG A 1 278 ? -27.027 -1.240 13.850 1.00 91.75 278 ARG A N 1
ATOM 2249 C CA . ARG A 1 278 ? -28.423 -1.433 14.283 1.00 91.75 278 ARG A CA 1
ATOM 2250 C C . ARG A 1 278 ? -29.083 -2.653 13.645 1.00 91.75 278 ARG A C 1
ATOM 2252 O O . ARG A 1 278 ? -29.916 -3.285 14.286 1.00 91.75 278 ARG A O 1
ATOM 2259 N N . THR A 1 279 ? -28.743 -2.969 12.397 1.00 89.50 279 THR A N 1
ATOM 2260 C CA . THR A 1 279 ? -29.326 -4.115 11.676 1.00 89.50 279 THR A CA 1
ATOM 2261 C C . THR A 1 279 ? -28.742 -5.454 12.116 1.00 89.50 279 THR A C 1
ATOM 2263 O O . THR A 1 279 ? -29.476 -6.429 12.139 1.00 89.50 279 THR A O 1
ATOM 2266 N N . GLN A 1 280 ? -27.473 -5.503 12.535 1.00 78.12 280 GLN A N 1
ATOM 2267 C CA . GLN A 1 280 ? -26.834 -6.720 13.067 1.00 78.12 280 GLN A CA 1
ATOM 2268 C C . GLN A 1 280 ? -27.238 -7.063 14.514 1.00 78.12 280 GLN A C 1
ATOM 2270 O O . GLN A 1 280 ? -26.906 -8.136 15.008 1.00 78.12 280 GLN A O 1
ATOM 2275 N N . GLN A 1 281 ? -27.897 -6.140 15.220 1.00 65.56 281 GLN A N 1
ATOM 2276 C CA . GLN A 1 281 ? -28.387 -6.333 16.593 1.00 65.56 281 GLN A CA 1
ATOM 2277 C C . GLN A 1 281 ? -29.862 -6.767 16.659 1.00 65.56 281 GLN A C 1
ATOM 2279 O O . GLN A 1 281 ? -30.386 -6.941 17.759 1.00 65.56 281 GLN A O 1
ATOM 2284 N N . ARG A 1 282 ? -30.532 -6.901 15.508 1.00 50.75 282 ARG A N 1
ATOM 2285 C CA . ARG A 1 282 ? -31.887 -7.455 15.378 1.00 50.75 282 ARG A CA 1
ATOM 2286 C C . ARG A 1 282 ? -31.812 -8.910 14.946 1.00 50.75 282 ARG A C 1
ATOM 2288 O O . ARG A 1 282 ? -32.677 -9.674 15.418 1.00 50.75 282 ARG A O 1
#

Secondary structure (DSSP, 8-state):
--------TTPPP--EEEEEEEEEEE-TTS-EESSSTT--EEE--S-TTS--EETTSS--SS--------S-------EEESSTTSPP-TTSPP-TT-EEEEEEEEEETTEEEEEEEE--EEE-SS--SS--TT---EEEEEEEEEGGGSSGGG-HHHHHHHHHHHHHTTEEEEEEEEE-TTSEEEEEEEEEHHHHHHHHTTS--HHHHHHHHHHHHHHHHHH--S-TTT-EEEEEEPP--SS-TT---EEEEEE---TTT-TTS-HHHHHHHHHHHHHHT-